Protein AF-G3BFA7-F1 (afdb_monomer_lite)

Sequence (303 aa):
MVYYQKYYLFNEFNDSSEDFTDLEKNMENDPYSIALTSLFLASKNEDCIKKLRDIQAVANKLRDLNDDANYLELQRKILLLIEFKLLQVLKFNFNNNSLIVPSLDNLVVHFAKIKKLSYEKTFFSWLVCFDLMSTPVNLMLPPHCIALGVVIVATNLDTSELSITEEHIDVPVNKQSTSMNNANTKPNIKTTDFNCPELLVNESIIYILDYYVHQYGFSVLKEYLPAINKKLGKEQIFQFMNLKSKFNKLKLINEISCSKNLLPKDNYLRIWDYTTGMKGTARFMLGNKRRRFTKELDSSPSS

Structure (mmCIF, N/CA/C/O backbone):
data_AF-G3BFA7-F1
#
_entry.id   AF-G3BFA7-F1
#
loop_
_atom_site.group_PDB
_atom_site.id
_atom_site.type_symbol
_atom_site.label_atom_id
_atom_site.label_alt_id
_atom_site.label_comp_id
_atom_site.label_asym_id
_atom_site.label_entity_id
_atom_site.label_seq_id
_atom_site.pdbx_PDB_ins_code
_atom_site.Cartn_x
_atom_site.Cartn_y
_atom_site.Cartn_z
_atom_site.occupancy
_atom_site.B_iso_or_equiv
_atom_site.auth_seq_id
_atom_site.auth_comp_id
_atom_site.auth_asym_id
_atom_site.auth_atom_id
_atom_site.pdbx_PDB_model_num
ATOM 1 N N . MET A 1 1 ? -1.069 -1.056 -6.199 1.00 88.56 1 MET A N 1
ATOM 2 C CA . MET A 1 1 ? -0.342 -0.193 -5.239 1.00 88.56 1 MET A CA 1
ATOM 3 C C . MET A 1 1 ? 0.885 -0.848 -4.617 1.00 88.56 1 MET A C 1
ATOM 5 O O . MET A 1 1 ? 1.963 -0.295 -4.763 1.00 88.56 1 MET A O 1
ATOM 9 N N . VAL A 1 2 ? 0.788 -2.022 -3.980 1.00 89.06 2 VAL A N 1
ATOM 10 C CA . VAL A 1 2 ? 1.948 -2.633 -3.286 1.00 89.06 2 VAL A CA 1
ATOM 11 C C . VAL A 1 2 ? 3.163 -2.841 -4.201 1.00 89.06 2 VAL A C 1
ATOM 13 O O . VAL A 1 2 ? 4.282 -2.528 -3.807 1.00 89.06 2 VAL A O 1
ATOM 16 N N . TYR A 1 3 ? 2.968 -3.333 -5.429 1.00 92.12 3 TYR A N 1
ATOM 17 C CA . TYR A 1 3 ? 4.066 -3.500 -6.393 1.00 92.12 3 TYR A CA 1
ATOM 18 C C . TYR A 1 3 ? 4.742 -2.176 -6.759 1.00 92.12 3 TYR A C 1
ATOM 20 O O . TYR A 1 3 ? 5.967 -2.101 -6.749 1.00 92.12 3 TYR A O 1
ATOM 28 N N . TYR A 1 4 ? 3.947 -1.131 -6.982 1.00 93.50 4 TYR A N 1
ATOM 29 C CA . TYR A 1 4 ? 4.426 0.219 -7.261 1.00 93.50 4 TYR A CA 1
ATOM 30 C C . TYR A 1 4 ? 5.282 0.757 -6.107 1.00 93.50 4 TYR A C 1
ATOM 32 O O . TYR A 1 4 ? 6.418 1.165 -6.311 1.00 93.50 4 TYR A O 1
ATOM 40 N N . GLN A 1 5 ? 4.795 0.664 -4.866 1.00 92.19 5 GLN A N 1
ATOM 41 C CA . GLN A 1 5 ? 5.557 1.117 -3.698 1.00 92.19 5 GLN A CA 1
ATOM 42 C C . GLN A 1 5 ? 6.849 0.306 -3.500 1.00 92.19 5 GLN A C 1
ATOM 44 O O . GLN A 1 5 ? 7.891 0.873 -3.189 1.00 92.19 5 GLN A O 1
ATOM 49 N N . LYS A 1 6 ? 6.811 -1.018 -3.719 1.00 90.31 6 LYS A N 1
ATOM 50 C CA . LYS A 1 6 ? 8.010 -1.870 -3.649 1.00 90.31 6 LYS A CA 1
ATOM 51 C C . LYS A 1 6 ? 9.045 -1.507 -4.707 1.00 90.31 6 LYS A C 1
ATOM 53 O O . LYS A 1 6 ? 10.233 -1.584 -4.413 1.00 90.31 6 LYS A O 1
ATOM 58 N N . TYR A 1 7 ? 8.612 -1.127 -5.910 1.00 91.94 7 TYR A N 1
ATOM 59 C CA . TYR A 1 7 ? 9.513 -0.666 -6.964 1.00 91.94 7 TYR A CA 1
ATOM 60 C C . TYR A 1 7 ? 10.365 0.509 -6.472 1.00 91.94 7 TYR A C 1
ATOM 62 O O . TYR A 1 7 ? 11.591 0.446 -6.544 1.00 91.94 7 TYR A O 1
ATOM 70 N N . TYR A 1 8 ? 9.742 1.518 -5.865 1.00 92.06 8 TYR A N 1
ATOM 71 C CA . TYR A 1 8 ? 10.439 2.712 -5.375 1.00 92.06 8 TYR A CA 1
ATOM 72 C C . TYR A 1 8 ? 11.208 2.532 -4.059 1.00 92.06 8 TYR A C 1
ATOM 74 O O . TYR A 1 8 ? 11.854 3.465 -3.599 1.00 92.06 8 TYR A O 1
ATOM 82 N N . LEU A 1 9 ? 11.221 1.333 -3.465 1.00 89.81 9 LEU A N 1
ATOM 83 C CA . LEU A 1 9 ? 12.188 1.028 -2.401 1.00 89.81 9 LEU A CA 1
ATOM 84 C C . LEU A 1 9 ? 13.619 0.892 -2.940 1.00 89.81 9 LEU A C 1
ATOM 86 O O . LEU A 1 9 ? 14.570 1.079 -2.189 1.00 89.81 9 LEU A O 1
ATOM 90 N N . PHE A 1 10 ? 13.772 0.529 -4.218 1.00 89.25 10 PHE A N 1
ATOM 91 C CA . PHE A 1 10 ? 15.072 0.225 -4.831 1.00 89.25 10 PHE A CA 1
ATOM 92 C C . PHE A 1 10 ? 15.379 1.056 -6.076 1.00 89.25 10 PHE A C 1
ATOM 94 O O . PHE A 1 10 ? 16.477 0.936 -6.617 1.00 89.25 10 PHE A O 1
ATOM 101 N N . ASN A 1 11 ? 14.422 1.858 -6.538 1.00 88.94 11 ASN A N 1
ATOM 102 C CA . ASN A 1 11 ? 14.551 2.719 -7.705 1.00 88.94 11 ASN A CA 1
ATOM 103 C C . ASN A 1 11 ? 14.229 4.153 -7.306 1.00 88.94 11 ASN A C 1
ATOM 105 O O . ASN A 1 11 ? 13.348 4.388 -6.479 1.00 88.94 11 ASN A O 1
ATOM 109 N N . GLU A 1 12 ? 14.937 5.095 -7.912 1.00 86.81 12 GLU A N 1
ATOM 110 C CA . GLU A 1 12 ? 14.709 6.516 -7.692 1.00 86.81 12 GLU A CA 1
ATOM 111 C C . GLU A 1 12 ? 13.375 6.955 -8.308 1.00 86.81 12 GLU A C 1
ATOM 113 O O . GLU A 1 12 ? 12.969 6.475 -9.370 1.00 86.81 12 GLU A O 1
ATOM 118 N N . PHE A 1 13 ? 12.682 7.858 -7.619 1.00 86.94 13 PHE A N 1
ATOM 119 C CA . PHE A 1 13 ? 11.496 8.516 -8.146 1.00 86.94 13 PHE A CA 1
ATOM 120 C C . PHE A 1 13 ? 11.932 9.794 -8.864 1.00 86.94 13 PHE A C 1
ATOM 122 O O . PHE A 1 13 ? 12.214 10.795 -8.211 1.00 86.94 13 PHE A O 1
ATOM 129 N N . ASN A 1 14 ? 11.993 9.744 -10.194 1.00 78.12 14 ASN A N 1
ATOM 130 C CA . ASN A 1 14 ? 12.352 10.886 -11.029 1.00 78.12 14 ASN A CA 1
ATOM 131 C C . ASN A 1 14 ? 11.120 11.338 -11.817 1.00 78.12 14 ASN A C 1
ATOM 133 O O . ASN A 1 14 ? 10.692 10.655 -12.742 1.00 78.12 14 ASN A O 1
ATOM 137 N N . ASP A 1 15 ? 10.562 12.487 -11.434 1.00 66.38 15 ASP A N 1
ATOM 138 C CA . ASP A 1 15 ? 9.446 13.146 -12.137 1.00 66.38 15 ASP A CA 1
ATOM 139 C C . ASP A 1 15 ? 9.944 14.106 -13.236 1.00 66.38 15 ASP A C 1
ATOM 141 O O . ASP A 1 15 ? 9.171 14.735 -13.953 1.00 66.38 15 ASP A O 1
ATOM 145 N N . SER A 1 16 ? 11.268 14.257 -13.368 1.00 54.88 16 SER A N 1
ATOM 146 C CA . SER A 1 16 ? 11.890 15.216 -14.276 1.00 54.88 16 SER A CA 1
ATOM 147 C C . SER A 1 16 ? 11.819 14.731 -15.723 1.00 54.88 16 SER A C 1
ATOM 149 O O . SER A 1 16 ? 12.728 14.077 -16.232 1.00 54.88 16 SER A O 1
ATOM 151 N N . SER A 1 17 ? 10.748 15.133 -16.401 1.00 54.19 17 SER A N 1
ATOM 152 C CA . SER A 1 17 ? 10.548 15.095 -17.852 1.00 54.19 17 SER A CA 1
ATOM 153 C C . SER A 1 17 ? 11.456 16.060 -18.640 1.00 54.19 17 SER A C 1
ATOM 155 O O . SER A 1 17 ? 11.124 16.420 -19.767 1.00 54.19 17 SER A O 1
ATOM 157 N N . GLU A 1 18 ? 12.549 16.556 -18.053 1.00 52.62 18 GLU A N 1
ATOM 158 C CA . GLU A 1 18 ? 13.317 17.687 -18.600 1.00 52.62 18 GLU A CA 1
ATOM 159 C C . GLU A 1 18 ? 14.428 17.268 -19.581 1.00 52.62 18 GLU A C 1
ATOM 161 O O . GLU A 1 18 ? 14.821 18.061 -20.437 1.00 52.62 18 GLU A O 1
ATOM 166 N N . ASP A 1 19 ? 14.870 16.006 -19.554 1.00 53.72 19 ASP A N 1
ATOM 167 C CA . ASP A 1 19 ? 15.887 15.494 -20.478 1.00 53.72 19 ASP A CA 1
ATOM 168 C C . ASP A 1 19 ? 15.241 14.884 -21.734 1.00 53.72 19 ASP A C 1
ATOM 170 O O . ASP A 1 19 ? 15.070 13.675 -21.860 1.00 53.72 19 ASP A O 1
ATOM 174 N N . PHE A 1 20 ? 14.908 15.713 -22.726 1.00 54.41 20 PHE A N 1
ATOM 175 C CA . PHE A 1 20 ? 14.362 15.281 -24.032 1.00 54.41 20 PHE A CA 1
ATOM 176 C C . PHE A 1 20 ? 15.311 14.410 -24.881 1.00 54.41 20 PHE A C 1
ATOM 178 O O . PHE A 1 20 ? 14.971 14.030 -26.002 1.00 54.41 20 PHE A O 1
ATOM 185 N N . THR A 1 21 ? 16.514 14.117 -24.393 1.00 60.81 21 THR A N 1
ATOM 186 C CA . THR A 1 21 ? 17.568 13.449 -25.161 1.00 60.81 21 THR A CA 1
ATOM 187 C C . THR A 1 21 ? 17.392 11.933 -25.253 1.00 60.81 21 THR A C 1
ATOM 189 O O . THR A 1 21 ? 17.943 11.338 -26.177 1.00 60.81 21 THR A O 1
ATOM 192 N N . ASP A 1 22 ? 16.596 11.310 -24.372 1.00 74.62 22 ASP A N 1
ATOM 193 C CA . ASP A 1 22 ? 16.371 9.859 -24.382 1.00 74.62 22 ASP A CA 1
ATOM 194 C C . ASP A 1 22 ? 14.921 9.475 -24.021 1.00 74.62 22 ASP A C 1
ATOM 196 O O . ASP A 1 22 ? 14.549 9.298 -22.858 1.00 74.62 22 ASP A O 1
ATOM 200 N N . LEU A 1 23 ? 14.085 9.334 -25.057 1.00 76.00 23 LEU A N 1
ATOM 201 C CA . LEU A 1 23 ? 12.680 8.936 -24.930 1.00 76.00 23 LEU A CA 1
ATOM 202 C C . LEU A 1 23 ? 12.521 7.573 -24.233 1.00 76.00 23 LEU A C 1
ATOM 204 O O . LEU A 1 23 ? 11.580 7.403 -23.457 1.00 76.00 23 LEU A O 1
ATOM 208 N N . GLU A 1 24 ? 13.428 6.617 -24.471 1.00 77.12 24 GLU A N 1
ATOM 209 C CA . GLU A 1 24 ? 13.352 5.292 -23.842 1.00 77.12 24 GLU A CA 1
ATOM 210 C C . GLU A 1 24 ? 13.578 5.399 -22.330 1.00 77.12 24 GLU A C 1
ATOM 212 O O . GLU A 1 24 ? 12.796 4.862 -21.541 1.00 77.12 24 GLU A O 1
ATOM 217 N N . LYS A 1 25 ? 14.598 6.155 -21.914 1.00 77.00 25 LYS A N 1
ATOM 218 C CA . LYS A 1 25 ? 14.914 6.369 -20.496 1.00 77.00 25 LYS A CA 1
ATOM 219 C C . LYS A 1 25 ? 13.827 7.159 -19.763 1.00 77.00 25 LYS A C 1
ATOM 221 O O . LYS A 1 25 ? 13.513 6.847 -18.613 1.00 77.00 25 LYS A O 1
ATOM 226 N N . ASN A 1 26 ? 13.219 8.141 -20.425 1.00 78.38 26 ASN A N 1
ATOM 227 C CA . ASN A 1 26 ? 12.115 8.913 -19.852 1.00 78.38 26 ASN A CA 1
ATOM 228 C C . ASN A 1 26 ? 10.884 8.040 -19.614 1.00 78.38 26 ASN A C 1
ATOM 230 O O . ASN A 1 26 ? 10.288 8.079 -18.543 1.00 78.38 26 ASN A O 1
ATOM 234 N N . MET A 1 27 ? 10.531 7.199 -20.585 1.00 81.44 27 MET A N 1
ATOM 235 C CA . MET A 1 27 ? 9.400 6.280 -20.456 1.00 81.44 27 MET A CA 1
ATOM 236 C C . MET A 1 27 ? 9.656 5.161 -19.441 1.00 81.44 27 MET A C 1
ATOM 238 O O . MET A 1 27 ? 8.700 4.653 -18.854 1.00 81.44 27 MET A O 1
ATOM 242 N N . GLU A 1 28 ? 10.916 4.766 -19.236 1.00 83.69 28 GLU A N 1
ATOM 243 C CA . GLU A 1 28 ? 11.298 3.769 -18.233 1.00 83.69 28 GLU A CA 1
ATOM 244 C C . GLU A 1 28 ? 11.154 4.293 -16.795 1.00 83.69 28 GLU A C 1
ATOM 246 O O . GLU A 1 28 ? 10.727 3.548 -15.910 1.00 83.69 28 GLU A O 1
ATOM 251 N N . ASN A 1 29 ? 11.482 5.568 -16.570 1.00 83.62 29 ASN A N 1
ATOM 252 C CA . ASN A 1 29 ? 11.364 6.213 -15.260 1.00 83.62 29 ASN A CA 1
ATOM 253 C C . ASN A 1 29 ? 9.982 6.833 -15.008 1.00 83.62 29 ASN A C 1
ATOM 255 O O . ASN A 1 29 ? 9.679 7.172 -13.865 1.00 83.62 29 ASN A O 1
ATOM 259 N N . ASP A 1 30 ? 9.142 6.936 -16.045 1.00 88.12 30 ASP A N 1
ATOM 260 C CA . ASP A 1 30 ? 7.783 7.469 -15.969 1.00 88.12 30 ASP A CA 1
ATOM 261 C C . ASP A 1 30 ? 6.949 6.731 -14.893 1.00 88.12 30 ASP A C 1
ATOM 263 O O . ASP A 1 30 ? 6.666 5.529 -15.039 1.00 88.12 30 ASP A O 1
ATOM 267 N N . PRO A 1 31 ? 6.489 7.429 -13.834 1.00 91.44 31 PRO A N 1
ATOM 268 C CA . PRO A 1 31 ? 5.627 6.854 -12.805 1.00 91.44 31 PRO A CA 1
ATOM 269 C C . PRO A 1 31 ? 4.379 6.175 -13.371 1.00 91.44 31 PRO A C 1
ATOM 271 O O . PRO A 1 31 ? 3.950 5.126 -12.880 1.00 91.44 31 PRO A O 1
ATOM 274 N N . TYR A 1 32 ? 3.815 6.713 -14.454 1.00 91.94 32 TYR A N 1
ATOM 275 C CA . TYR A 1 32 ? 2.646 6.120 -15.092 1.00 91.94 32 TYR A CA 1
ATOM 276 C C . TYR A 1 32 ? 2.981 4.774 -15.745 1.00 91.94 32 TYR A C 1
ATOM 278 O O . TYR A 1 32 ? 2.215 3.821 -15.586 1.00 91.94 32 TYR A O 1
ATOM 286 N N . SER A 1 33 ? 4.135 4.645 -16.413 1.00 92.38 33 SER A N 1
ATOM 287 C CA . SER A 1 33 ? 4.620 3.372 -16.974 1.00 92.38 33 SER A CA 1
ATOM 288 C C . SER A 1 33 ? 4.840 2.316 -15.889 1.00 92.38 33 SER A C 1
ATOM 290 O O . SER A 1 33 ? 4.506 1.140 -16.069 1.00 92.38 33 SER A O 1
ATOM 292 N N . ILE A 1 34 ? 5.339 2.726 -14.723 1.00 94.38 34 ILE A N 1
ATOM 293 C CA . ILE A 1 34 ? 5.540 1.835 -13.574 1.00 94.38 34 ILE A CA 1
ATOM 294 C C . ILE A 1 34 ? 4.192 1.402 -12.978 1.00 94.38 34 ILE A C 1
ATOM 296 O O . ILE A 1 34 ? 4.015 0.226 -12.638 1.00 94.38 34 ILE A O 1
ATOM 300 N N . ALA A 1 35 ? 3.208 2.303 -12.901 1.00 94.19 35 ALA A N 1
ATOM 301 C CA . ALA A 1 35 ? 1.848 1.986 -12.458 1.00 94.19 35 ALA A CA 1
ATOM 302 C C . ALA A 1 35 ? 1.135 1.014 -13.416 1.00 94.19 35 ALA A C 1
ATOM 304 O O . ALA A 1 35 ? 0.594 -0.004 -12.977 1.00 94.19 35 ALA A O 1
ATOM 305 N N . LEU A 1 36 ? 1.209 1.280 -14.722 1.00 94.88 36 LEU A N 1
ATOM 306 C CA . LEU A 1 36 ? 0.747 0.416 -15.814 1.00 94.88 36 LEU A CA 1
ATOM 307 C C . LEU A 1 36 ? 1.318 -1.000 -15.701 1.00 94.88 36 LEU A C 1
ATOM 309 O O . LEU A 1 36 ? 0.582 -1.988 -15.699 1.00 94.88 36 LEU A O 1
ATOM 313 N N . THR A 1 37 ? 2.638 -1.090 -15.551 1.00 95.75 37 THR A N 1
ATOM 314 C CA . THR A 1 37 ? 3.353 -2.361 -15.418 1.00 95.75 37 THR A CA 1
ATOM 315 C C . THR A 1 37 ? 2.960 -3.095 -14.139 1.00 95.75 37 THR A C 1
ATOM 317 O O . THR A 1 37 ? 2.736 -4.305 -14.149 1.00 95.75 37 THR A O 1
ATOM 320 N N . SER A 1 38 ? 2.815 -2.362 -13.032 1.00 94.56 38 SER A N 1
ATOM 321 C CA . SER A 1 38 ? 2.364 -2.919 -11.756 1.00 94.56 38 SER A CA 1
ATOM 322 C C . SER A 1 38 ? 0.961 -3.519 -11.863 1.00 94.56 38 SER A C 1
ATOM 324 O O . SER A 1 38 ? 0.721 -4.598 -11.322 1.00 94.56 38 SER A O 1
ATOM 326 N N . LEU A 1 39 ? 0.043 -2.849 -12.567 1.00 95.00 39 LEU A N 1
ATOM 327 C CA . LEU A 1 39 ? -1.309 -3.351 -12.816 1.00 95.00 39 LEU A CA 1
ATOM 328 C C . LEU A 1 39 ? -1.294 -4.576 -13.736 1.00 95.00 39 LEU A C 1
ATOM 330 O O . LEU A 1 39 ? -1.977 -5.560 -13.454 1.00 95.00 39 LEU A O 1
ATOM 334 N N . PHE A 1 40 ? -0.493 -4.547 -14.803 1.00 95.81 40 PHE A N 1
ATOM 335 C CA . PHE A 1 40 ? -0.340 -5.682 -15.710 1.00 95.81 40 PHE A CA 1
ATOM 336 C C . PHE A 1 40 ? 0.170 -6.926 -14.974 1.00 95.81 40 PHE A C 1
ATOM 338 O O . PHE A 1 40 ? -0.442 -7.992 -15.075 1.00 95.81 40 PHE A O 1
ATOM 345 N N . LEU A 1 41 ? 1.222 -6.785 -14.165 1.00 93.88 41 LEU A N 1
ATOM 346 C CA . LEU A 1 41 ? 1.750 -7.886 -13.366 1.00 93.88 41 LEU A CA 1
ATOM 347 C C . LEU A 1 41 ? 0.726 -8.384 -12.334 1.00 93.88 41 LEU A C 1
ATOM 349 O O . LEU A 1 41 ? 0.542 -9.591 -12.196 1.00 93.88 41 LEU A O 1
ATOM 353 N N . ALA A 1 42 ? 0.020 -7.475 -11.652 1.00 91.12 42 ALA A N 1
ATOM 354 C CA . ALA A 1 42 ? -1.033 -7.838 -10.702 1.00 91.12 42 ALA A CA 1
ATOM 355 C C . ALA A 1 42 ? -2.173 -8.615 -11.374 1.00 91.12 42 ALA A C 1
ATOM 357 O O . ALA A 1 42 ? -2.618 -9.619 -10.832 1.00 91.12 42 ALA A O 1
ATOM 358 N N . SER A 1 43 ? -2.581 -8.232 -12.588 1.00 92.31 43 SER A N 1
ATOM 359 C CA . SER A 1 43 ? -3.619 -8.951 -13.340 1.00 92.31 43 SER A CA 1
ATOM 360 C C . SER A 1 43 ? -3.250 -10.413 -13.613 1.00 92.31 43 SER A C 1
ATOM 362 O O . SER A 1 43 ? -4.123 -11.276 -13.618 1.00 92.31 43 SER A O 1
ATOM 364 N N . LYS A 1 44 ? -1.953 -10.703 -13.791 1.00 90.88 44 LYS A N 1
ATOM 365 C CA . LYS A 1 44 ? -1.442 -12.070 -13.954 1.00 90.88 44 LYS A CA 1
ATOM 366 C C . LYS A 1 44 ? -1.370 -12.830 -12.635 1.00 90.88 44 LYS A C 1
ATOM 368 O O . LYS A 1 44 ? -1.560 -14.036 -12.635 1.00 90.88 44 LYS A O 1
ATOM 373 N N . ASN A 1 45 ? -1.071 -12.137 -11.541 1.00 87.88 45 ASN A N 1
ATOM 374 C CA . ASN A 1 45 ? -0.926 -12.750 -10.225 1.00 87.88 45 ASN A CA 1
ATOM 375 C C . ASN A 1 45 ? -2.273 -13.067 -9.548 1.00 87.88 45 ASN A C 1
ATOM 377 O O . ASN A 1 45 ? -2.368 -14.046 -8.821 1.00 87.88 45 ASN A O 1
ATOM 381 N N . GLU A 1 46 ? -3.296 -12.246 -9.788 1.00 85.75 46 GLU A N 1
ATOM 382 C CA . GLU A 1 46 ? -4.637 -12.368 -9.188 1.00 85.75 46 GLU A CA 1
ATOM 383 C C . GLU A 1 46 ? -5.629 -13.155 -10.071 1.00 85.75 46 GLU A C 1
ATOM 385 O O . GLU A 1 46 ? -6.840 -13.009 -9.919 1.00 85.75 46 GLU A O 1
ATOM 390 N N . ASP A 1 47 ? -5.146 -13.907 -11.068 1.00 85.44 47 ASP A N 1
ATOM 391 C CA . ASP A 1 47 ? -5.963 -14.635 -12.060 1.00 85.44 47 ASP A CA 1
ATOM 392 C C . ASP A 1 47 ? -7.002 -13.770 -12.815 1.00 85.44 47 ASP A C 1
ATOM 394 O O . ASP A 1 47 ? -7.934 -14.267 -13.448 1.00 85.44 47 ASP A O 1
ATOM 398 N N . CYS A 1 48 ? -6.809 -12.450 -12.830 1.00 89.19 48 CYS A N 1
ATOM 399 C CA . CYS A 1 48 ? -7.664 -11.471 -13.502 1.00 89.19 48 CYS A CA 1
ATOM 400 C C . CYS A 1 48 ? -7.019 -10.981 -14.807 1.00 89.19 48 CYS A C 1
ATOM 402 O O . CYS A 1 48 ? -6.957 -9.778 -15.070 1.00 89.19 48 CYS A O 1
ATOM 404 N N . ILE A 1 49 ? -6.501 -11.918 -15.608 1.00 92.88 49 ILE A N 1
ATOM 405 C CA . ILE A 1 49 ? -5.581 -11.644 -16.719 1.00 92.88 49 ILE A CA 1
ATOM 406 C C . ILE A 1 49 ? -6.203 -10.686 -17.743 1.00 92.88 49 ILE A C 1
ATOM 408 O O . ILE A 1 49 ? -7.285 -10.926 -18.286 1.00 92.88 49 ILE A O 1
ATOM 412 N N . LYS A 1 50 ? -5.471 -9.615 -18.065 1.00 94.19 50 LYS A N 1
ATOM 413 C CA . LYS A 1 50 ? -5.798 -8.670 -19.142 1.00 94.19 50 LYS A CA 1
ATOM 414 C C . LYS A 1 50 ? -4.652 -8.588 -20.145 1.00 94.19 50 LYS A C 1
ATOM 416 O O . LYS A 1 50 ? -3.484 -8.743 -19.790 1.00 94.19 50 LYS A O 1
ATOM 421 N N . LYS A 1 51 ? -4.975 -8.337 -21.418 1.00 95.06 51 LYS A N 1
ATOM 422 C CA . LYS A 1 51 ? -3.948 -8.132 -22.446 1.00 95.06 51 LYS A CA 1
ATOM 423 C C . LYS A 1 51 ? -3.269 -6.785 -22.212 1.00 95.06 51 LYS A C 1
ATOM 425 O O . LYS A 1 51 ? -3.941 -5.789 -21.957 1.00 95.06 51 LYS A O 1
ATOM 430 N N . LEU A 1 52 ? -1.947 -6.743 -22.385 1.00 93.94 52 LEU A N 1
ATOM 431 C CA . LEU A 1 52 ? -1.162 -5.513 -22.231 1.00 93.94 52 LEU A CA 1
ATOM 432 C C . LEU A 1 52 ? -1.688 -4.379 -23.125 1.00 93.94 52 LEU A C 1
ATOM 434 O O . LEU A 1 52 ? -1.771 -3.243 -22.678 1.00 93.94 52 LEU A O 1
ATOM 438 N N . ARG A 1 53 ? -2.107 -4.704 -24.356 1.00 93.31 53 ARG A N 1
ATOM 439 C CA . ARG A 1 53 ? -2.679 -3.738 -25.308 1.00 93.31 53 ARG A CA 1
ATOM 440 C C . ARG A 1 53 ? -3.953 -3.072 -24.783 1.00 93.31 53 ARG A C 1
ATOM 442 O O . ARG A 1 53 ? -4.135 -1.881 -24.995 1.00 93.31 53 ARG A O 1
ATOM 449 N N . ASP A 1 54 ? -4.803 -3.826 -24.091 1.00 93.88 54 ASP A N 1
ATOM 450 C CA . ASP A 1 54 ? -6.076 -3.315 -23.577 1.00 93.88 54 ASP A CA 1
ATOM 451 C C . ASP A 1 54 ? -5.826 -2.380 -22.385 1.00 93.88 54 ASP A C 1
ATOM 453 O O . ASP A 1 54 ? -6.399 -1.296 -22.310 1.00 93.88 54 ASP A O 1
ATOM 457 N N . ILE A 1 55 ? -4.907 -2.764 -21.488 1.00 94.38 55 ILE A N 1
ATOM 458 C CA . ILE A 1 55 ? -4.477 -1.919 -20.362 1.00 94.38 55 ILE A CA 1
ATOM 459 C C . ILE A 1 55 ? -3.835 -0.624 -20.880 1.00 94.38 55 ILE A C 1
ATOM 461 O O . ILE A 1 55 ? -4.168 0.462 -20.410 1.00 94.38 55 ILE A O 1
ATOM 465 N N . GLN A 1 56 ? -2.945 -0.737 -21.868 1.00 93.12 56 GLN A N 1
ATOM 466 C CA . GLN A 1 56 ? -2.274 0.395 -22.504 1.00 93.12 56 GLN A CA 1
ATOM 467 C C . GLN A 1 56 ? -3.274 1.358 -23.153 1.00 93.12 56 GLN A C 1
ATOM 469 O O . GLN A 1 56 ? -3.176 2.561 -22.933 1.00 93.12 56 GLN A O 1
ATOM 474 N N . ALA A 1 57 ? -4.251 0.844 -23.908 1.00 92.19 57 ALA A N 1
ATOM 475 C CA . ALA A 1 57 ? -5.261 1.667 -24.571 1.00 92.19 57 ALA A CA 1
ATOM 476 C C . ALA A 1 57 ? -6.084 2.487 -23.566 1.00 92.19 57 ALA A C 1
ATOM 478 O O . ALA A 1 57 ? -6.291 3.683 -23.758 1.00 92.19 57 ALA A O 1
ATOM 479 N N . VAL A 1 58 ? -6.512 1.868 -22.460 1.00 93.44 58 VAL A N 1
ATOM 480 C CA . VAL A 1 58 ? -7.250 2.575 -21.403 1.00 93.44 58 VAL A CA 1
ATOM 481 C C . VAL A 1 58 ? -6.371 3.632 -20.734 1.00 93.44 58 VAL A C 1
ATOM 483 O O . VAL A 1 58 ? -6.810 4.763 -20.548 1.00 93.44 58 VAL A O 1
ATOM 486 N N . ALA A 1 59 ? -5.127 3.298 -20.398 1.00 92.25 59 ALA A N 1
ATOM 487 C CA . ALA A 1 59 ? -4.234 4.225 -19.710 1.00 92.25 59 ALA A CA 1
ATOM 488 C C . ALA A 1 59 ? -3.809 5.415 -20.578 1.00 92.25 59 ALA A C 1
ATOM 490 O O . ALA A 1 59 ? -3.780 6.537 -20.085 1.00 92.25 59 ALA A O 1
ATOM 491 N N . ASN A 1 60 ? -3.508 5.195 -21.859 1.00 91.38 60 ASN A N 1
ATOM 492 C CA . ASN A 1 60 ? -3.140 6.275 -22.774 1.00 91.38 60 ASN A CA 1
ATOM 493 C C . ASN A 1 60 ? -4.323 7.211 -23.025 1.00 91.38 60 ASN A C 1
ATOM 495 O O . ASN A 1 60 ? -4.134 8.423 -23.035 1.00 91.38 60 ASN A O 1
ATOM 499 N N . LYS A 1 61 ? -5.545 6.665 -23.104 1.00 92.31 61 LYS A N 1
ATOM 500 C CA . LYS A 1 61 ? -6.773 7.465 -23.161 1.00 92.31 61 LYS A CA 1
ATOM 501 C C . LYS A 1 61 ? -6.980 8.316 -21.904 1.00 92.31 61 LYS A C 1
ATOM 503 O O . LYS A 1 61 ? -7.419 9.447 -22.018 1.00 92.31 61 LYS A O 1
ATOM 508 N N . LEU A 1 62 ? -6.669 7.795 -20.714 1.00 92.75 62 LEU A N 1
ATOM 509 C CA . LEU A 1 62 ? -6.748 8.563 -19.460 1.00 92.75 62 LEU A CA 1
ATOM 510 C C . LEU A 1 62 ? -5.674 9.657 -19.346 1.00 92.75 62 LEU A C 1
ATOM 512 O O . LEU A 1 62 ? -5.813 10.553 -18.520 1.00 92.75 62 LEU A O 1
ATOM 516 N N . ARG A 1 63 ? -4.597 9.559 -20.133 1.00 89.44 63 ARG A N 1
ATOM 517 C CA . ARG A 1 63 ? -3.464 10.496 -20.151 1.00 89.44 63 ARG A CA 1
ATOM 518 C C . ARG A 1 63 ? -3.477 11.438 -21.359 1.00 89.44 63 ARG A C 1
ATOM 520 O O . ARG A 1 63 ? -2.504 12.161 -21.542 1.00 89.44 63 ARG A O 1
ATOM 527 N N . ASP A 1 64 ? -4.514 11.379 -22.195 1.00 87.50 64 ASP A N 1
ATOM 528 C CA . ASP A 1 64 ? -4.613 12.126 -23.456 1.00 87.50 64 ASP A CA 1
ATOM 529 C C . ASP A 1 64 ? -3.371 11.969 -24.366 1.00 87.50 64 ASP A C 1
ATOM 531 O O . ASP A 1 64 ? -2.905 12.919 -24.996 1.00 87.50 64 ASP A O 1
ATOM 535 N N . LEU A 1 65 ? -2.806 10.754 -24.433 1.00 85.44 65 LEU A N 1
ATOM 536 C CA . LEU A 1 65 ? -1.649 10.438 -25.281 1.00 85.44 65 LEU A CA 1
ATOM 537 C C . LEU A 1 65 ? -2.075 9.982 -26.684 1.00 85.44 65 LEU A C 1
ATOM 539 O O . LEU A 1 65 ? -3.059 9.264 -26.843 1.00 85.44 65 LEU A O 1
ATOM 543 N N . ASN A 1 66 ? -1.289 10.357 -27.699 1.00 74.75 66 ASN A N 1
ATOM 544 C CA . ASN A 1 66 ? -1.552 10.016 -29.101 1.00 74.75 66 ASN A CA 1
ATOM 545 C C . ASN A 1 66 ? -1.376 8.512 -29.391 1.00 74.75 66 ASN A C 1
ATOM 547 O O . ASN A 1 66 ? -0.394 7.896 -28.976 1.00 74.75 66 ASN A O 1
ATOM 551 N N . ASP A 1 67 ? -2.270 7.958 -30.215 1.00 75.31 67 ASP A N 1
ATOM 552 C CA . ASP A 1 67 ? -2.260 6.559 -30.679 1.00 75.31 67 ASP A CA 1
ATOM 553 C C . ASP A 1 67 ? -1.263 6.298 -31.833 1.00 75.31 67 ASP A C 1
ATOM 555 O O . ASP A 1 67 ? -1.538 5.517 -32.749 1.00 75.31 67 ASP A O 1
ATOM 559 N N . ASP A 1 68 ? -0.093 6.946 -31.828 1.00 86.88 68 ASP A N 1
ATOM 560 C CA . ASP A 1 68 ? 0.934 6.662 -32.837 1.00 86.88 68 ASP A CA 1
ATOM 561 C C . ASP A 1 68 ? 1.457 5.223 -32.672 1.00 86.88 68 ASP A C 1
ATOM 563 O O . ASP A 1 68 ? 1.911 4.817 -31.599 1.00 86.88 68 ASP A O 1
ATOM 567 N N . ALA A 1 69 ? 1.403 4.432 -33.744 1.00 86.25 69 ALA A N 1
ATOM 568 C CA . ALA A 1 69 ? 1.736 3.011 -33.720 1.00 86.25 69 ALA A CA 1
ATOM 569 C C . ALA A 1 69 ? 3.176 2.755 -33.243 1.00 86.25 69 ALA A C 1
ATOM 571 O O . ALA A 1 69 ? 3.403 1.831 -32.456 1.00 86.25 69 ALA A O 1
ATOM 572 N N . ASN A 1 70 ? 4.124 3.605 -33.656 1.00 86.62 70 ASN A N 1
ATOM 573 C CA . ASN A 1 70 ? 5.530 3.499 -33.258 1.00 86.62 70 ASN A CA 1
ATOM 574 C C . ASN A 1 70 ? 5.710 3.760 -31.757 1.00 86.62 70 ASN A C 1
ATOM 576 O O . ASN A 1 70 ? 6.413 3.019 -31.067 1.00 86.62 70 ASN A O 1
ATOM 580 N N . TYR A 1 71 ? 5.021 4.776 -31.231 1.00 87.25 71 TYR A N 1
ATOM 581 C CA . TYR A 1 71 ? 5.021 5.089 -29.804 1.00 87.25 71 TYR A CA 1
ATOM 582 C C . TYR A 1 71 ? 4.417 3.944 -28.981 1.00 87.25 71 TYR A C 1
ATOM 584 O O . TYR A 1 71 ? 4.983 3.527 -27.969 1.00 87.25 71 TYR A O 1
ATOM 592 N N . LEU A 1 72 ? 3.303 3.368 -29.445 1.00 90.12 72 LEU A N 1
ATOM 593 C CA . LEU A 1 72 ? 2.637 2.259 -28.764 1.00 90.12 72 LEU A CA 1
ATOM 594 C C . LEU A 1 72 ? 3.494 0.988 -28.719 1.00 90.12 72 LEU A C 1
ATOM 596 O O . LEU A 1 72 ? 3.402 0.220 -27.757 1.00 90.12 72 LEU A O 1
ATOM 600 N N . GLU A 1 73 ? 4.283 0.712 -29.757 1.00 90.50 73 GLU A N 1
ATOM 601 C CA . GLU A 1 73 ? 5.238 -0.402 -29.767 1.00 90.50 73 GLU A CA 1
ATOM 602 C C . GLU A 1 73 ? 6.406 -0.166 -28.816 1.00 90.50 73 GLU A C 1
ATOM 604 O O . GLU A 1 73 ? 6.731 -1.053 -28.018 1.00 90.50 73 GLU A O 1
ATOM 609 N N . LEU A 1 74 ? 6.974 1.040 -28.835 1.00 91.00 74 LEU A N 1
ATOM 610 C CA . LEU A 1 74 ? 8.048 1.427 -27.930 1.00 91.00 74 LEU A CA 1
ATOM 611 C C . LEU A 1 74 ? 7.611 1.322 -26.465 1.00 91.00 74 LEU A C 1
ATOM 613 O O . LEU A 1 74 ? 8.277 0.671 -25.660 1.00 91.00 74 LEU A O 1
ATOM 617 N N . GLN A 1 75 ? 6.439 1.871 -26.136 1.00 91.50 75 GLN A N 1
ATOM 618 C CA . GLN A 1 75 ? 5.863 1.786 -24.797 1.00 91.50 75 GLN A CA 1
ATOM 619 C C . GLN A 1 75 ? 5.707 0.328 -24.355 1.00 91.50 75 GLN A C 1
ATOM 621 O O . GLN A 1 75 ? 6.094 -0.015 -23.245 1.00 91.50 75 GLN A O 1
ATOM 626 N N . ARG A 1 76 ? 5.213 -0.568 -25.222 1.00 93.31 76 ARG A N 1
ATOM 627 C CA . ARG A 1 76 ? 5.071 -1.998 -24.890 1.00 93.31 76 ARG A CA 1
ATOM 628 C C . ARG A 1 76 ? 6.408 -2.663 -24.582 1.00 93.31 76 ARG A C 1
ATOM 630 O O . ARG A 1 76 ? 6.486 -3.415 -23.612 1.00 93.31 76 ARG A O 1
ATOM 637 N N . LYS A 1 77 ? 7.449 -2.384 -25.372 1.00 93.81 77 LYS A N 1
ATOM 638 C CA . LYS A 1 77 ? 8.810 -2.882 -25.116 1.00 93.81 77 LYS A CA 1
ATOM 639 C C . LYS A 1 77 ? 9.298 -2.430 -23.735 1.00 93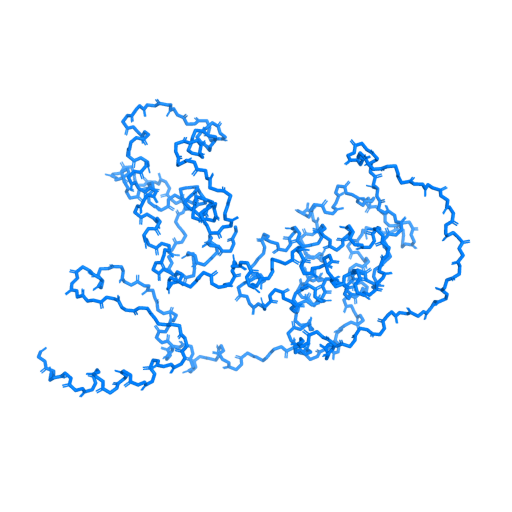.81 77 LYS A C 1
ATOM 641 O O . LYS A 1 77 ? 9.804 -3.248 -22.974 1.00 93.81 77 LYS A O 1
ATOM 646 N N . ILE A 1 78 ? 9.076 -1.164 -23.390 1.00 92.69 78 ILE A N 1
ATOM 647 C CA . ILE A 1 78 ? 9.487 -0.584 -22.105 1.00 92.69 78 ILE A CA 1
ATOM 648 C C . ILE A 1 78 ? 8.689 -1.170 -20.937 1.00 92.69 78 ILE A C 1
ATOM 650 O O . ILE A 1 78 ? 9.284 -1.570 -19.942 1.00 92.69 78 ILE A O 1
ATOM 654 N N . LEU A 1 79 ? 7.369 -1.326 -21.063 1.00 95.00 79 LEU A N 1
ATOM 655 C CA . LEU A 1 79 ? 6.539 -1.952 -20.025 1.00 95.00 79 LEU A CA 1
ATOM 656 C C . LEU A 1 79 ? 6.999 -3.389 -19.710 1.00 95.00 79 LEU A C 1
ATOM 658 O O . LEU A 1 79 ? 7.016 -3.791 -18.549 1.00 95.00 79 LEU A O 1
ATOM 662 N N . LEU A 1 80 ? 7.435 -4.155 -20.717 1.00 94.56 80 LEU A N 1
ATOM 663 C CA . LEU A 1 80 ? 8.004 -5.496 -20.513 1.00 94.56 80 LEU A CA 1
ATOM 664 C C . LEU A 1 80 ? 9.383 -5.463 -19.828 1.00 94.56 80 LEU A C 1
ATOM 666 O O . LEU A 1 80 ? 9.699 -6.346 -19.028 1.00 94.56 80 LEU A O 1
ATOM 670 N N . LEU A 1 81 ? 10.201 -4.442 -20.100 1.00 93.19 81 LEU A N 1
ATOM 671 C CA . LEU A 1 81 ? 11.478 -4.234 -19.408 1.00 93.19 81 LEU A CA 1
ATOM 672 C C . LEU A 1 81 ? 11.261 -3.870 -17.933 1.00 93.19 81 LEU A C 1
ATOM 674 O O . LEU A 1 81 ? 11.867 -4.488 -17.051 1.00 93.19 81 LEU A O 1
ATOM 678 N N . ILE A 1 82 ? 10.355 -2.927 -17.652 1.00 93.62 82 ILE A N 1
ATOM 679 C CA . ILE A 1 82 ? 9.968 -2.555 -16.284 1.00 93.62 82 ILE A CA 1
ATOM 680 C C . ILE A 1 82 ? 9.381 -3.772 -15.566 1.00 93.62 82 ILE A C 1
ATOM 682 O O . ILE A 1 82 ? 9.685 -3.989 -14.395 1.00 93.62 82 ILE A O 1
ATOM 686 N N . GLU A 1 83 ? 8.595 -4.608 -16.251 1.00 94.88 83 GLU A N 1
ATOM 687 C CA . GLU A 1 83 ? 8.045 -5.831 -15.667 1.00 94.88 83 GLU A CA 1
ATOM 688 C C . GLU A 1 83 ? 9.169 -6.742 -15.176 1.00 94.88 83 GLU A C 1
ATOM 690 O O . GLU A 1 83 ? 9.147 -7.204 -14.034 1.00 94.88 83 GLU A O 1
ATOM 695 N N . PHE A 1 84 ? 10.189 -6.959 -16.003 1.00 91.94 84 PHE A N 1
ATOM 696 C CA . PHE A 1 84 ? 11.331 -7.772 -15.613 1.00 91.94 84 PHE A CA 1
ATOM 697 C C . PHE A 1 84 ? 12.099 -7.174 -14.423 1.00 91.94 84 PHE A C 1
ATOM 699 O O . PHE A 1 84 ? 12.488 -7.911 -13.511 1.00 91.94 84 PHE A O 1
ATOM 706 N N . LYS A 1 85 ? 12.276 -5.846 -14.370 1.00 91.94 85 LYS A N 1
ATOM 707 C CA . LYS A 1 85 ? 12.852 -5.163 -13.195 1.00 91.94 85 LYS A CA 1
ATOM 708 C C . LYS A 1 85 ? 11.986 -5.360 -11.950 1.00 91.94 85 LYS A C 1
ATOM 710 O O . LYS A 1 85 ? 12.502 -5.706 -10.886 1.00 91.94 85 LYS A O 1
ATOM 715 N N . LEU A 1 86 ? 10.670 -5.211 -12.080 1.00 92.56 86 LEU A N 1
ATOM 716 C CA . LEU A 1 86 ? 9.711 -5.375 -10.993 1.00 92.56 86 LEU A CA 1
ATOM 717 C C . LEU A 1 86 ? 9.742 -6.802 -10.429 1.00 92.56 86 LEU A C 1
ATOM 719 O O . LEU A 1 86 ? 9.781 -6.976 -9.214 1.00 92.56 86 LEU A O 1
ATOM 723 N N . LEU A 1 87 ? 9.827 -7.826 -11.280 1.00 91.75 87 LEU A N 1
ATOM 724 C CA . LEU A 1 87 ? 9.992 -9.222 -10.856 1.00 91.75 87 LEU A CA 1
ATOM 725 C C . LEU A 1 87 ? 11.254 -9.433 -10.003 1.00 91.75 87 LEU A C 1
ATOM 727 O O . LEU A 1 87 ? 11.208 -10.108 -8.968 1.00 91.75 87 LEU A O 1
ATOM 731 N N . GLN A 1 88 ? 12.370 -8.809 -10.392 1.00 90.12 88 GLN A N 1
ATOM 732 C CA . GLN A 1 88 ? 13.616 -8.843 -9.623 1.00 90.12 88 GLN A CA 1
ATOM 733 C C . GLN A 1 88 ? 13.516 -8.074 -8.303 1.00 90.12 88 GLN A C 1
ATOM 735 O O . GLN A 1 88 ? 14.089 -8.507 -7.301 1.00 90.12 88 GLN A O 1
ATOM 740 N N . VAL A 1 89 ? 12.796 -6.951 -8.264 1.00 90.06 89 VAL A N 1
ATOM 741 C CA . VAL A 1 89 ? 12.521 -6.204 -7.026 1.00 90.06 89 VAL A CA 1
ATOM 742 C C . VAL A 1 89 ? 11.681 -7.044 -6.068 1.00 90.06 89 VAL A C 1
ATOM 744 O O . VAL A 1 89 ? 12.017 -7.170 -4.892 1.00 90.06 89 VAL A O 1
ATOM 747 N N . LEU A 1 90 ? 10.645 -7.705 -6.586 1.00 88.44 90 LEU A N 1
ATOM 748 C CA . LEU A 1 90 ? 9.801 -8.630 -5.831 1.00 88.44 90 LEU A CA 1
ATOM 749 C C . LEU A 1 90 ? 10.539 -9.909 -5.417 1.00 88.44 90 LEU A C 1
ATOM 751 O O . LEU A 1 90 ? 9.996 -10.690 -4.636 1.00 88.44 90 LEU A O 1
ATOM 755 N N . LYS A 1 91 ? 11.757 -10.141 -5.928 1.00 87.81 91 LYS A N 1
ATOM 756 C CA . LYS A 1 91 ? 12.530 -11.376 -5.731 1.00 87.81 91 LYS A CA 1
ATOM 757 C C . LYS A 1 91 ? 11.724 -12.615 -6.144 1.00 87.81 91 LYS A C 1
ATOM 759 O O . LYS A 1 91 ? 11.859 -13.668 -5.524 1.00 87.81 91 LYS A O 1
ATOM 764 N N . PHE A 1 92 ? 10.854 -12.462 -7.149 1.00 87.69 92 PHE A N 1
ATOM 765 C CA . PHE A 1 92 ? 9.880 -13.469 -7.590 1.00 87.69 92 PHE A CA 1
ATOM 766 C C . PHE A 1 92 ? 8.998 -14.021 -6.449 1.00 87.69 92 PHE A C 1
ATOM 768 O O . PHE A 1 92 ? 8.515 -15.150 -6.509 1.00 87.69 92 PHE A O 1
ATOM 775 N N . ASN A 1 93 ? 8.791 -13.234 -5.386 1.00 84.56 93 ASN A N 1
ATOM 776 C CA . ASN A 1 93 ? 7.923 -13.599 -4.276 1.00 84.56 93 ASN A CA 1
ATOM 777 C C . ASN A 1 93 ? 6.495 -13.097 -4.511 1.00 84.56 93 ASN A C 1
ATOM 779 O O . ASN A 1 93 ? 6.173 -11.938 -4.235 1.00 84.56 93 ASN A O 1
ATOM 783 N N . PHE A 1 94 ? 5.635 -14.004 -4.954 1.00 80.44 94 PHE A N 1
ATOM 784 C CA . PHE A 1 94 ? 4.218 -13.740 -5.194 1.00 80.44 94 PHE A CA 1
ATOM 785 C C . PHE A 1 94 ? 3.312 -14.121 -4.018 1.00 80.44 94 PHE A C 1
ATOM 787 O O . PHE A 1 94 ? 2.123 -13.820 -4.025 1.00 80.44 94 PHE A O 1
ATOM 794 N N . ASN A 1 95 ? 3.865 -14.716 -2.955 1.00 72.56 95 ASN A N 1
ATOM 795 C CA . ASN A 1 95 ? 3.069 -15.227 -1.835 1.00 72.56 95 ASN A CA 1
ATOM 796 C C . ASN A 1 95 ? 2.329 -14.125 -1.067 1.00 72.56 95 ASN A C 1
ATOM 798 O O . ASN A 1 95 ? 1.286 -14.394 -0.485 1.00 72.56 95 ASN A O 1
ATOM 802 N N . ASN A 1 96 ? 2.840 -12.888 -1.075 1.00 60.09 96 ASN A N 1
ATOM 803 C CA . ASN A 1 96 ? 2.224 -11.762 -0.362 1.00 60.09 96 ASN A CA 1
ATOM 804 C C . ASN A 1 96 ? 0.911 -11.263 -0.997 1.00 60.09 96 ASN A C 1
ATOM 806 O O . ASN A 1 96 ? 0.292 -10.379 -0.420 1.00 60.09 96 ASN A O 1
ATOM 810 N N . ASN A 1 97 ? 0.523 -11.801 -2.156 1.00 54.38 97 ASN A N 1
ATOM 811 C CA . ASN A 1 97 ? -0.715 -11.499 -2.880 1.00 54.38 97 ASN A CA 1
ATOM 812 C C . ASN A 1 97 ? -1.226 -12.771 -3.603 1.00 54.38 97 ASN A C 1
ATOM 814 O O . ASN A 1 97 ? -1.799 -12.714 -4.678 1.00 54.38 97 ASN A O 1
ATOM 818 N N . SER A 1 98 ? -0.910 -13.957 -3.081 1.00 52.69 98 SER A N 1
ATOM 819 C CA . SER A 1 98 ? -1.362 -15.229 -3.662 1.00 52.69 98 SER A CA 1
ATOM 820 C C . SER A 1 98 ? -2.706 -15.627 -3.050 1.00 52.69 98 SER A C 1
ATOM 822 O O . SER A 1 98 ? -2.975 -15.253 -1.913 1.00 52.69 98 SER A O 1
ATOM 824 N N . LEU A 1 99 ? -3.484 -16.486 -3.723 1.00 51.97 99 LEU A N 1
ATOM 825 C CA . LEU A 1 99 ? -4.682 -17.164 -3.185 1.00 51.97 99 LEU A CA 1
ATOM 826 C C . LEU A 1 99 ? -4.522 -17.699 -1.745 1.00 51.97 99 LEU A C 1
ATOM 828 O O . LEU A 1 99 ? -5.504 -17.871 -1.029 1.00 51.97 99 LEU A O 1
ATOM 832 N N . ILE A 1 100 ? -3.287 -17.981 -1.324 1.00 58.38 100 ILE A N 1
ATOM 833 C CA . ILE A 1 100 ? -2.946 -18.508 -0.001 1.00 58.38 100 ILE A CA 1
ATOM 834 C C . ILE A 1 100 ? -2.977 -17.422 1.095 1.00 58.38 100 ILE A C 1
ATOM 836 O O . ILE A 1 100 ? -3.316 -17.727 2.238 1.00 58.38 100 ILE A O 1
ATOM 840 N N . VAL A 1 101 ? -2.625 -16.1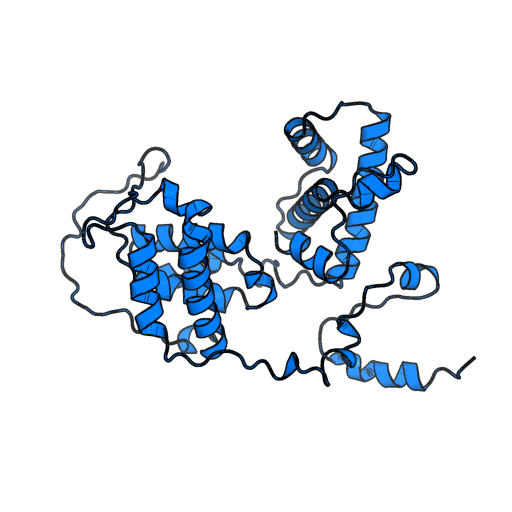68 0.782 1.00 67.75 101 VAL A N 1
ATOM 841 C CA . VAL A 1 101 ? -2.633 -15.045 1.735 1.00 67.75 101 VAL A CA 1
ATOM 842 C C . VAL A 1 101 ? -3.700 -14.045 1.292 1.00 67.75 101 VAL A C 1
ATOM 844 O O . VAL A 1 101 ? -3.481 -13.328 0.317 1.00 67.75 101 VAL A O 1
ATOM 847 N N . PRO A 1 102 ? -4.846 -13.966 1.991 1.00 76.06 102 PRO A N 1
ATOM 848 C CA . PRO A 1 102 ? -5.945 -13.124 1.546 1.00 76.06 102 PRO A CA 1
ATOM 849 C C . PRO A 1 102 ? -5.558 -11.640 1.565 1.00 76.06 102 PRO A C 1
ATOM 851 O O . PRO A 1 102 ? -4.796 -11.190 2.426 1.00 76.06 102 PRO A O 1
ATOM 854 N N . SER A 1 103 ? -6.113 -10.878 0.624 1.00 84.00 103 SER A N 1
ATOM 855 C CA . SER A 1 103 ? -5.935 -9.428 0.548 1.00 84.00 103 SER A CA 1
ATOM 856 C C . SER A 1 103 ? -6.506 -8.714 1.783 1.00 84.00 103 SER A C 1
ATOM 858 O O . SER A 1 103 ? -7.350 -9.250 2.508 1.00 84.00 103 SER A O 1
ATOM 860 N N . LEU A 1 104 ? -6.036 -7.490 2.041 1.00 89.56 104 LEU A N 1
ATOM 861 C CA . LEU A 1 104 ? -6.406 -6.706 3.227 1.00 89.56 104 LEU A CA 1
ATOM 862 C C . LEU A 1 104 ? -7.929 -6.527 3.370 1.00 89.56 104 LEU A C 1
ATOM 864 O O . LEU A 1 104 ? -8.481 -6.720 4.451 1.00 89.56 104 LEU A O 1
ATOM 868 N N . ASP A 1 105 ? -8.598 -6.191 2.275 1.00 90.44 105 ASP A N 1
ATOM 869 C CA . ASP A 1 105 ? -10.046 -6.014 2.185 1.00 90.44 105 ASP A CA 1
ATOM 870 C C . ASP A 1 105 ? -10.807 -7.318 2.485 1.00 90.44 105 ASP A C 1
ATOM 872 O O . ASP A 1 105 ? -11.738 -7.321 3.295 1.00 90.44 105 ASP A O 1
ATOM 876 N N . ASN A 1 106 ? -10.352 -8.448 1.935 1.00 90.44 106 ASN A N 1
ATOM 877 C CA . ASN A 1 106 ? -10.925 -9.763 2.221 1.00 90.44 106 ASN A CA 1
ATOM 878 C C . ASN A 1 106 ? -10.763 -10.150 3.699 1.00 90.44 106 ASN A C 1
ATOM 880 O O . ASN A 1 106 ? -11.707 -10.650 4.320 1.00 90.44 106 ASN A O 1
ATOM 884 N N . LEU A 1 107 ? -9.591 -9.888 4.288 1.00 91.75 107 LEU A N 1
ATOM 885 C CA . LEU A 1 107 ? -9.326 -10.147 5.707 1.00 91.75 107 LEU A CA 1
ATOM 886 C C . LEU A 1 107 ? -10.216 -9.304 6.616 1.00 91.75 107 LEU A C 1
ATOM 888 O O . LEU A 1 107 ? -10.751 -9.826 7.593 1.00 91.75 107 LEU A O 1
ATOM 892 N N . VAL A 1 108 ? -10.422 -8.029 6.287 1.00 93.31 108 VAL A N 1
ATOM 893 C CA . VAL A 1 108 ? -11.309 -7.156 7.059 1.00 93.31 108 VAL A CA 1
ATOM 894 C C . VAL A 1 108 ? -12.742 -7.661 7.044 1.00 93.31 108 VAL A C 1
ATOM 896 O O . VAL A 1 108 ? -13.349 -7.777 8.110 1.00 93.31 108 VAL A O 1
ATOM 899 N N . VAL A 1 109 ? -13.269 -8.041 5.879 1.00 92.62 109 VAL A N 1
ATOM 900 C CA . VAL A 1 109 ? -14.616 -8.621 5.785 1.00 92.62 109 VAL A CA 1
ATOM 901 C C . VAL A 1 109 ? -14.700 -9.927 6.577 1.00 92.62 109 VAL A C 1
ATOM 903 O O . VAL A 1 109 ? -15.678 -10.161 7.291 1.00 92.62 109 VAL A O 1
ATOM 906 N N . HIS A 1 110 ? -13.674 -10.777 6.502 1.00 91.38 110 HIS A N 1
ATOM 907 C CA . HIS A 1 110 ? -13.635 -12.036 7.242 1.00 91.38 110 HIS A CA 1
ATOM 908 C C . HIS A 1 110 ? -13.620 -11.816 8.764 1.00 91.38 110 HIS A C 1
ATOM 910 O O . HIS A 1 110 ? -14.409 -12.422 9.492 1.00 91.38 110 HIS A O 1
ATOM 916 N N . PHE A 1 111 ? -12.785 -10.901 9.257 1.00 92.12 111 PHE A N 1
ATOM 917 C CA . PHE A 1 111 ? -12.695 -10.574 10.681 1.00 92.12 111 PHE A CA 1
ATOM 918 C C . PHE A 1 111 ? -13.958 -9.883 11.198 1.00 92.12 111 PHE A C 1
ATOM 920 O O . PHE A 1 111 ? -14.433 -10.213 12.289 1.00 92.12 111 PHE A O 1
ATOM 927 N N . ALA A 1 112 ? -14.551 -8.990 10.404 1.00 91.12 112 ALA A N 1
ATOM 928 C CA . ALA A 1 112 ? -15.827 -8.360 10.719 1.00 91.12 112 ALA A CA 1
ATOM 929 C C . ALA A 1 112 ? -16.956 -9.398 10.847 1.00 91.12 112 ALA A C 1
ATOM 931 O O . ALA A 1 112 ? -17.730 -9.341 11.806 1.00 91.12 112 ALA A O 1
ATOM 932 N N . LYS A 1 113 ? -16.999 -10.400 9.953 1.00 90.12 113 LYS A N 1
ATOM 933 C CA . LYS A 1 113 ? -17.942 -11.531 10.031 1.00 90.12 113 LYS A CA 1
ATOM 934 C C . LYS A 1 113 ? -17.726 -12.378 11.285 1.00 90.12 113 LYS A C 1
ATOM 936 O O . LYS A 1 113 ? -18.689 -12.648 11.999 1.00 90.12 113 LYS A O 1
ATOM 941 N N . ILE A 1 114 ? -16.480 -12.748 11.601 1.00 89.81 114 ILE A N 1
ATOM 942 C CA . ILE A 1 114 ? -16.148 -13.516 12.818 1.00 89.81 114 ILE A CA 1
ATOM 943 C C . ILE A 1 114 ? -16.600 -12.769 14.080 1.00 89.81 114 ILE A C 1
ATOM 945 O O . ILE A 1 114 ? -17.145 -13.374 15.003 1.00 89.81 114 ILE A O 1
ATOM 949 N N . LYS A 1 115 ? -16.412 -11.445 14.119 1.00 85.25 115 LYS A N 1
ATOM 950 C CA . LYS A 1 115 ? -16.827 -10.595 15.245 1.00 85.25 115 LYS A CA 1
ATOM 951 C C . LYS A 1 115 ? -18.283 -10.117 15.159 1.00 85.25 115 LYS A C 1
ATOM 953 O O . LYS A 1 115 ? -18.702 -9.359 16.029 1.00 85.25 115 LYS A O 1
ATOM 958 N N . LYS A 1 116 ? -19.057 -10.595 14.175 1.00 88.56 116 LYS A N 1
ATOM 959 C CA . LYS A 1 116 ? -20.487 -10.298 13.983 1.00 88.56 116 LYS A CA 1
ATOM 960 C C . LYS A 1 116 ? -20.790 -8.794 13.966 1.00 88.56 116 LYS A C 1
ATOM 962 O O . LYS A 1 116 ? -21.728 -8.334 14.615 1.00 88.56 116 LYS A O 1
ATOM 967 N N . LEU A 1 117 ? -19.966 -8.019 13.262 1.00 87.62 117 LEU A N 1
ATOM 968 C CA . LEU A 1 117 ? -20.193 -6.583 13.107 1.00 87.62 117 LEU A CA 1
ATOM 969 C C . LEU A 1 117 ? -21.401 -6.300 12.207 1.00 87.62 117 LEU A C 1
ATOM 971 O O . LEU A 1 117 ? -21.748 -7.104 11.342 1.00 87.62 117 LEU A O 1
ATOM 975 N N . SER A 1 118 ? -22.030 -5.138 12.406 1.00 89.00 118 SER A N 1
ATOM 976 C CA . SER A 1 118 ? -23.082 -4.654 11.509 1.00 89.00 118 SER A CA 1
ATOM 977 C C . SER A 1 118 ? -22.530 -4.397 10.104 1.00 89.00 118 SER A C 1
ATOM 979 O O . SER A 1 118 ? -21.321 -4.213 9.913 1.00 89.00 118 SER A O 1
ATOM 981 N N . TYR A 1 119 ? -23.427 -4.354 9.118 1.00 88.81 119 TYR A N 1
ATOM 982 C CA . TYR A 1 119 ? -23.068 -3.997 7.746 1.00 88.81 119 TYR A CA 1
ATOM 983 C C . TYR A 1 119 ? -22.392 -2.622 7.690 1.00 88.81 119 TYR A C 1
ATOM 985 O O . TYR A 1 119 ? -21.309 -2.515 7.131 1.00 88.81 119 TYR A O 1
ATOM 993 N N . GLU A 1 120 ? -22.950 -1.617 8.373 1.00 88.12 120 GLU A N 1
ATOM 994 C CA . GLU A 1 120 ? -22.386 -0.260 8.466 1.00 88.12 120 GLU A CA 1
ATOM 995 C C . GLU A 1 120 ? -20.929 -0.260 8.946 1.00 88.12 120 GLU A C 1
ATOM 997 O O . GLU A 1 120 ? -20.064 0.346 8.319 1.00 88.12 120 GLU A O 1
ATOM 1002 N N . LYS A 1 121 ? -20.625 -0.995 10.026 1.00 89.44 121 LYS A N 1
ATOM 1003 C CA . LYS A 1 121 ? -19.254 -1.104 10.548 1.00 89.44 121 LYS A CA 1
ATOM 1004 C C . LYS A 1 121 ? -18.332 -1.843 9.592 1.00 89.44 121 LYS A C 1
ATOM 1006 O O . LYS A 1 121 ? -17.177 -1.460 9.456 1.00 89.44 121 LYS A O 1
ATOM 1011 N N . THR A 1 122 ? -18.834 -2.888 8.941 1.00 91.62 122 THR A N 1
ATOM 1012 C CA . THR A 1 122 ? -18.064 -3.667 7.965 1.00 91.62 122 THR A CA 1
ATOM 1013 C C . THR A 1 122 ? -17.741 -2.830 6.730 1.00 91.62 122 THR A C 1
ATOM 1015 O O . THR A 1 122 ? -16.605 -2.841 6.265 1.00 91.62 122 THR A O 1
ATOM 1018 N N . PHE A 1 123 ? -18.712 -2.065 6.235 1.00 92.00 123 PHE A N 1
ATOM 1019 C CA . PHE A 1 123 ? -18.544 -1.171 5.098 1.00 92.00 123 PHE A CA 1
ATOM 1020 C C . PHE A 1 123 ? -17.603 -0.010 5.437 1.00 92.00 123 PHE A C 1
ATOM 1022 O O . PHE A 1 123 ? -16.666 0.246 4.688 1.00 92.00 123 PHE A O 1
ATOM 1029 N N . PHE A 1 124 ? -17.745 0.598 6.620 1.00 92.50 124 PHE A N 1
ATOM 1030 C CA . PHE A 1 124 ? -16.770 1.564 7.134 1.00 92.50 124 PHE A CA 1
ATOM 1031 C C . PHE A 1 124 ? -15.354 0.975 7.176 1.00 92.50 124 PHE A C 1
ATOM 1033 O O . PHE A 1 124 ? -14.415 1.591 6.686 1.00 92.50 124 PHE A O 1
ATOM 1040 N N . SER A 1 125 ? -15.185 -0.232 7.729 1.00 94.06 125 SER A N 1
ATOM 1041 C CA . SER A 1 125 ? -13.885 -0.907 7.751 1.00 94.06 125 SER A CA 1
ATOM 1042 C C . SER A 1 125 ? -13.321 -1.129 6.345 1.00 94.06 125 SER A C 1
ATOM 1044 O O . SER A 1 125 ? -12.126 -0.952 6.135 1.00 94.06 125 SER A O 1
ATOM 1046 N N . TRP A 1 126 ? -14.164 -1.485 5.378 1.00 94.25 126 TRP A N 1
ATOM 1047 C CA . TRP A 1 126 ? -13.744 -1.667 3.991 1.00 94.25 126 TRP A CA 1
ATOM 1048 C C . TRP A 1 126 ? -13.298 -0.348 3.336 1.00 94.25 126 TRP A C 1
ATOM 1050 O O . TRP A 1 126 ? -12.247 -0.318 2.697 1.00 94.25 126 TRP A O 1
ATOM 1060 N N . LEU A 1 127 ? -14.014 0.758 3.568 1.00 93.56 127 LEU A N 1
ATOM 1061 C CA . LEU A 1 127 ? -13.601 2.092 3.110 1.00 93.56 127 LEU A CA 1
ATOM 1062 C C . LEU A 1 127 ? -12.264 2.517 3.731 1.00 93.56 127 LEU A C 1
ATOM 1064 O O . LEU A 1 127 ? -11.396 3.043 3.039 1.00 93.56 127 LEU A O 1
ATOM 1068 N N . VAL A 1 128 ? -12.053 2.211 5.016 1.00 94.19 128 VAL A N 1
ATOM 1069 C CA . VAL A 1 128 ? -10.757 2.446 5.662 1.00 94.19 128 VAL A CA 1
ATOM 1070 C C . VAL A 1 128 ? -9.644 1.659 4.971 1.00 94.19 128 VAL A C 1
ATOM 1072 O O . VAL A 1 128 ? -8.573 2.203 4.720 1.00 94.19 128 VAL A O 1
ATOM 1075 N N . CYS A 1 129 ? -9.874 0.393 4.610 1.00 93.38 129 CYS A N 1
ATOM 1076 C CA . CYS A 1 129 ? -8.891 -0.374 3.843 1.00 93.38 129 CYS A CA 1
ATOM 1077 C C . CYS A 1 129 ? -8.544 0.286 2.513 1.00 93.38 129 CYS A C 1
ATOM 1079 O O . CYS A 1 129 ? -7.370 0.286 2.145 1.00 93.38 129 CYS A O 1
ATOM 1081 N N . PHE A 1 130 ? -9.538 0.836 1.814 1.00 92.12 130 PHE A N 1
ATOM 1082 C CA . PHE A 1 130 ? -9.331 1.515 0.541 1.00 92.12 130 PHE A CA 1
ATOM 1083 C C . PHE A 1 130 ? -8.368 2.698 0.687 1.00 92.12 130 PHE A C 1
ATOM 1085 O O . PHE A 1 130 ? -7.364 2.761 -0.025 1.00 92.12 130 PHE A O 1
ATOM 1092 N N . ASP A 1 131 ? -8.595 3.565 1.677 1.00 94.00 131 ASP A N 1
ATOM 1093 C CA . ASP A 1 131 ? -7.687 4.675 1.976 1.00 94.00 131 ASP A CA 1
ATOM 1094 C C . ASP A 1 131 ? -6.272 4.169 2.298 1.00 94.00 131 ASP A C 1
ATOM 1096 O O . ASP A 1 131 ? -5.279 4.656 1.752 1.00 94.00 131 ASP A O 1
ATOM 1100 N N . LEU A 1 132 ? -6.156 3.128 3.128 1.00 93.12 132 LEU A N 1
ATOM 1101 C CA . LEU A 1 132 ? -4.865 2.569 3.536 1.00 93.12 132 LEU A CA 1
ATOM 1102 C C . LEU A 1 132 ? -4.075 1.946 2.381 1.00 93.12 132 LEU A C 1
ATOM 1104 O O . LEU A 1 132 ? -2.844 1.921 2.449 1.00 93.12 132 LEU A O 1
ATOM 1108 N N . MET A 1 133 ? -4.724 1.475 1.310 1.00 88.19 133 MET A N 1
ATOM 1109 C CA . MET A 1 133 ? -4.022 0.964 0.123 1.00 88.19 133 MET A CA 1
ATOM 1110 C C . MET A 1 133 ? -3.178 2.039 -0.574 1.00 88.19 133 MET A C 1
ATOM 1112 O O . MET A 1 133 ? -2.209 1.693 -1.255 1.00 88.19 133 MET A O 1
ATOM 1116 N N . SER A 1 134 ? -3.507 3.321 -0.387 1.00 87.00 134 SER A N 1
ATOM 1117 C CA . SER A 1 134 ? -2.720 4.446 -0.909 1.00 87.00 134 SER A CA 1
ATOM 1118 C C . SER A 1 134 ? -1.479 4.767 -0.060 1.00 87.00 134 SER A C 1
ATOM 1120 O O . SER A 1 134 ? -0.581 5.480 -0.503 1.00 87.00 134 SER A O 1
ATOM 1122 N N . THR A 1 135 ? -1.380 4.189 1.139 1.00 92.12 135 THR A N 1
ATOM 1123 C CA . THR A 1 135 ? -0.328 4.472 2.124 1.00 92.12 135 THR A CA 1
ATOM 1124 C C . THR A 1 135 ? 0.755 3.382 2.147 1.00 92.12 135 THR A C 1
ATOM 1126 O O . THR A 1 135 ? 0.501 2.245 1.729 1.00 92.12 135 THR A O 1
ATOM 1129 N N . PRO A 1 136 ? 1.974 3.664 2.647 1.00 91.69 136 PRO A N 1
ATOM 1130 C CA . PRO A 1 136 ? 3.046 2.669 2.759 1.00 91.69 136 PRO A CA 1
ATOM 1131 C C . PRO A 1 136 ? 2.828 1.612 3.858 1.00 91.69 136 PRO A C 1
ATOM 1133 O O . PRO A 1 136 ? 3.693 0.756 4.044 1.00 91.69 136 PRO A O 1
ATOM 1136 N N . VAL A 1 137 ? 1.696 1.611 4.578 1.00 92.06 137 VAL A N 1
ATOM 1137 C CA . VAL A 1 137 ? 1.438 0.671 5.688 1.00 92.06 137 VAL A CA 1
ATOM 1138 C C . VAL A 1 137 ? 1.587 -0.798 5.277 1.00 92.06 137 VAL A C 1
ATOM 1140 O O . VAL A 1 137 ? 2.090 -1.611 6.050 1.00 92.06 137 VAL A O 1
ATOM 1143 N N . ASN A 1 138 ? 1.247 -1.127 4.027 1.00 89.06 138 ASN A N 1
ATOM 1144 C CA . ASN A 1 138 ? 1.356 -2.478 3.467 1.00 89.06 138 ASN A CA 1
ATOM 1145 C C . ASN A 1 138 ? 2.809 -2.950 3.266 1.00 89.06 138 ASN A C 1
ATOM 1147 O O . ASN A 1 138 ? 3.048 -4.138 3.044 1.00 89.06 138 ASN A O 1
ATOM 1151 N N . LEU A 1 139 ? 3.783 -2.035 3.317 1.00 89.12 139 LEU A N 1
ATOM 1152 C CA . LEU A 1 139 ? 5.210 -2.360 3.328 1.00 89.12 139 LEU A CA 1
ATOM 1153 C C . LEU A 1 139 ? 5.751 -2.563 4.747 1.00 89.12 139 LEU A C 1
ATOM 1155 O O . LEU A 1 139 ? 6.761 -3.242 4.916 1.00 89.12 139 LEU A O 1
ATOM 1159 N N . MET A 1 140 ? 5.090 -1.979 5.750 1.00 89.56 140 MET A N 1
ATOM 1160 C CA . MET A 1 140 ? 5.538 -1.986 7.144 1.00 89.56 140 MET A CA 1
ATOM 1161 C C . MET A 1 140 ? 4.923 -3.130 7.950 1.00 89.56 140 MET A C 1
ATOM 1163 O O . MET A 1 140 ? 5.604 -3.744 8.769 1.00 89.56 140 MET A O 1
ATOM 1167 N N . LEU A 1 141 ? 3.637 -3.419 7.732 1.00 91.19 141 LEU A N 1
ATOM 1168 C CA . LEU A 1 141 ? 2.857 -4.323 8.572 1.00 91.19 141 LEU A CA 1
ATOM 1169 C C . LEU A 1 141 ? 2.217 -5.457 7.756 1.00 91.19 141 LEU A C 1
ATOM 1171 O O . LEU A 1 141 ? 1.814 -5.252 6.610 1.00 91.19 141 LEU A O 1
ATOM 1175 N N . PRO A 1 142 ? 2.068 -6.662 8.338 1.00 90.00 142 PRO A N 1
ATOM 1176 C CA . PRO A 1 142 ? 1.339 -7.746 7.692 1.00 90.00 142 PRO A CA 1
ATOM 1177 C C . PRO A 1 142 ? -0.153 -7.409 7.487 1.00 90.00 142 PRO A C 1
ATOM 1179 O O . PRO A 1 142 ? -0.768 -6.841 8.395 1.00 90.00 142 PRO A O 1
ATOM 1182 N N . PRO A 1 143 ? -0.783 -7.849 6.377 1.00 90.56 143 PRO A N 1
ATOM 1183 C CA . PRO A 1 143 ? -2.181 -7.530 6.065 1.00 90.56 143 PRO A CA 1
ATOM 1184 C C . PRO A 1 143 ? -3.189 -7.911 7.158 1.00 90.56 143 PRO A C 1
ATOM 1186 O O . PRO A 1 143 ? -4.097 -7.143 7.452 1.00 90.56 143 PRO A O 1
ATOM 1189 N N . HIS A 1 144 ? -3.018 -9.063 7.813 1.00 91.06 144 HIS A N 1
ATOM 1190 C CA . HIS A 1 144 ? -3.909 -9.515 8.891 1.00 91.06 144 HIS A CA 1
ATOM 1191 C C . HIS A 1 144 ? -3.800 -8.651 10.155 1.00 91.06 144 HIS A C 1
ATOM 1193 O O . HIS A 1 144 ? -4.804 -8.405 10.819 1.00 91.06 144 HIS A O 1
ATOM 1199 N N . CYS A 1 145 ? -2.614 -8.123 10.471 1.00 93.00 145 CYS A N 1
ATOM 1200 C CA . CYS A 1 145 ? -2.453 -7.180 11.578 1.00 93.00 145 CYS A CA 1
ATOM 1201 C C . CYS A 1 145 ? -3.169 -5.861 11.275 1.00 93.00 145 CYS A C 1
ATOM 1203 O O . CYS A 1 145 ? -3.911 -5.370 12.124 1.00 93.00 145 CYS A O 1
ATOM 1205 N N . ILE A 1 146 ? -3.002 -5.343 10.051 1.00 94.56 146 ILE A N 1
ATOM 1206 C CA . ILE A 1 146 ? -3.681 -4.126 9.590 1.00 94.56 146 ILE A CA 1
ATOM 1207 C C . ILE A 1 146 ? -5.198 -4.332 9.624 1.00 94.56 146 ILE A C 1
ATOM 1209 O O . ILE A 1 146 ? -5.909 -3.516 10.203 1.00 94.56 146 ILE A O 1
ATOM 1213 N N . ALA A 1 147 ? -5.695 -5.449 9.084 1.00 94.38 147 ALA A N 1
ATOM 1214 C CA . ALA A 1 147 ? -7.117 -5.776 9.073 1.00 94.38 147 ALA A CA 1
ATOM 1215 C C . ALA A 1 147 ? -7.718 -5.783 10.483 1.00 94.38 147 ALA A C 1
ATOM 1217 O O . ALA A 1 147 ? -8.789 -5.222 10.720 1.00 94.38 147 ALA A O 1
ATOM 1218 N N . LEU A 1 148 ? -7.013 -6.387 11.444 1.00 93.19 148 LEU A N 1
ATOM 1219 C CA . LEU A 1 148 ? -7.458 -6.401 12.831 1.00 93.19 148 LEU A CA 1
ATOM 1220 C C . LEU A 1 148 ? -7.468 -4.992 13.440 1.00 93.19 148 LEU A C 1
ATOM 1222 O O . LEU A 1 148 ? -8.424 -4.641 14.131 1.00 93.19 148 LEU A O 1
ATOM 1226 N N . GLY A 1 149 ? -6.454 -4.172 13.149 1.00 93.19 149 GLY A N 1
ATOM 1227 C CA . GLY A 1 149 ? -6.413 -2.766 13.549 1.00 93.19 149 GLY A CA 1
ATOM 1228 C C . GLY A 1 149 ? -7.598 -1.965 13.012 1.00 93.19 149 GLY A C 1
ATOM 1229 O O . GLY A 1 149 ? -8.265 -1.273 13.781 1.00 93.19 149 GLY A O 1
ATOM 1230 N N . VAL A 1 150 ? -7.937 -2.132 11.730 1.00 95.00 150 VAL A N 1
ATOM 1231 C CA . VAL A 1 150 ? -9.113 -1.508 11.097 1.00 95.00 150 VAL A CA 1
ATOM 1232 C C . VAL A 1 150 ? -10.406 -1.901 11.817 1.00 95.00 150 VAL A C 1
ATOM 1234 O O . VAL A 1 150 ? -11.221 -1.038 12.148 1.00 95.00 150 VAL A O 1
ATOM 1237 N N . VAL A 1 151 ? -10.588 -3.189 12.122 1.00 92.94 151 VAL A N 1
ATOM 1238 C CA . VAL A 1 151 ? -11.761 -3.699 12.853 1.00 92.94 151 VAL A CA 1
ATOM 1239 C C . VAL A 1 151 ? -11.824 -3.135 14.283 1.00 92.94 151 VAL A C 1
ATOM 1241 O O . VAL A 1 151 ? -12.900 -2.770 14.768 1.00 92.94 151 VAL A O 1
ATOM 1244 N N . ILE A 1 152 ? -10.687 -2.999 14.972 1.00 91.25 152 ILE A N 1
ATOM 1245 C CA . ILE A 1 152 ? -10.616 -2.380 16.308 1.00 91.25 152 ILE A CA 1
ATOM 1246 C C . ILE A 1 152 ? -10.981 -0.891 16.247 1.00 91.25 152 ILE A C 1
ATOM 1248 O O . ILE A 1 152 ? -11.738 -0.403 17.091 1.00 91.25 152 ILE A O 1
ATOM 1252 N N . VAL A 1 153 ? -10.496 -0.163 15.242 1.00 91.88 153 VAL A N 1
ATOM 1253 C CA . VAL A 1 153 ? -10.845 1.248 15.039 1.00 91.88 153 VAL A CA 1
ATOM 1254 C C . VAL A 1 153 ? -12.344 1.387 14.754 1.00 91.88 153 VAL A C 1
ATOM 1256 O O . VAL A 1 153 ? -13.034 2.118 15.463 1.00 91.88 153 VAL A O 1
ATOM 1259 N N . ALA A 1 154 ? -12.885 0.611 13.814 1.00 91.38 154 ALA A N 1
ATOM 1260 C CA . ALA A 1 154 ? -14.302 0.638 13.442 1.00 91.38 154 ALA A CA 1
ATOM 1261 C C . ALA A 1 154 ? -15.255 0.258 14.588 1.00 91.38 154 ALA A C 1
ATOM 1263 O O . ALA A 1 154 ? -16.381 0.746 14.666 1.00 91.38 154 ALA A O 1
ATOM 1264 N N . THR A 1 155 ? -14.822 -0.609 15.506 1.00 88.88 155 THR A N 1
ATOM 1265 C CA . THR A 1 155 ? -15.628 -0.977 16.682 1.00 88.88 155 THR A CA 1
ATOM 1266 C C . THR A 1 155 ? -15.641 0.096 17.764 1.00 88.88 155 THR A C 1
ATOM 1268 O O . THR A 1 155 ? -16.624 0.175 18.503 1.00 88.88 155 THR A O 1
ATOM 1271 N N . ASN A 1 156 ? -14.589 0.915 17.855 1.00 86.44 156 ASN A N 1
ATOM 1272 C CA . ASN A 1 156 ? -14.489 2.015 18.816 1.00 86.44 156 ASN A CA 1
ATOM 1273 C C . ASN A 1 156 ? -14.974 3.366 18.267 1.00 86.44 156 ASN A C 1
ATOM 1275 O O . ASN A 1 156 ? -15.168 4.292 19.060 1.00 86.44 156 ASN A O 1
ATOM 1279 N N . LEU A 1 157 ? -15.167 3.480 16.953 1.00 85.00 157 LEU A N 1
ATOM 1280 C CA . LEU A 1 157 ? -15.812 4.621 16.315 1.00 85.00 157 LEU A CA 1
ATOM 1281 C C . LEU A 1 157 ? -17.324 4.419 16.227 1.00 85.00 157 LEU A C 1
ATOM 1283 O O . LEU A 1 157 ? -17.838 3.306 16.098 1.00 85.00 157 LEU A O 1
ATOM 1287 N N . ASP A 1 158 ? -18.027 5.539 16.295 1.00 76.06 158 ASP A N 1
ATOM 1288 C CA . ASP A 1 158 ? -19.446 5.599 16.016 1.00 76.06 158 ASP A CA 1
ATOM 1289 C C . ASP A 1 158 ? -19.643 5.776 14.509 1.00 76.06 158 ASP A C 1
ATOM 1291 O O . ASP A 1 158 ? -19.125 6.727 13.928 1.00 76.06 158 ASP A O 1
ATOM 1295 N N . THR A 1 159 ? -20.323 4.818 13.882 1.00 72.62 159 THR A N 1
ATOM 1296 C CA . THR A 1 159 ? -20.500 4.711 12.420 1.00 72.62 159 THR A CA 1
ATOM 1297 C C . THR A 1 159 ? -21.960 4.836 11.993 1.00 72.62 159 THR A C 1
ATOM 1299 O O . THR A 1 159 ? -22.260 4.748 10.810 1.00 72.62 159 THR A O 1
ATOM 1302 N N . SER A 1 160 ? -22.867 5.112 12.932 1.00 68.38 160 SER A N 1
ATOM 1303 C CA . SER A 1 160 ? -24.311 5.242 12.692 1.00 68.38 160 SER A CA 1
ATOM 1304 C C . SER A 1 160 ? -24.716 6.430 11.804 1.00 68.38 160 SER A C 1
ATOM 1306 O O . SER A 1 160 ? -25.889 6.584 11.487 1.00 68.38 160 SER A O 1
ATOM 1308 N N . GLU A 1 161 ? -23.773 7.296 11.424 1.00 61.03 161 GLU A N 1
ATOM 1309 C CA . GLU A 1 161 ? -24.007 8.449 10.540 1.00 61.03 161 GLU A CA 1
ATOM 1310 C C . GLU A 1 161 ? -23.581 8.191 9.086 1.00 61.03 161 GLU A C 1
ATOM 1312 O O . GLU A 1 161 ? -23.599 9.115 8.274 1.00 61.03 161 GLU A O 1
ATOM 1317 N N . LEU A 1 162 ? -23.168 6.965 8.751 1.00 69.62 162 LEU A N 1
ATOM 1318 C CA . LEU A 1 162 ? -22.658 6.650 7.424 1.00 69.62 162 LEU A CA 1
ATOM 1319 C C . LEU A 1 162 ? -23.788 6.674 6.387 1.00 69.62 162 LEU A C 1
ATOM 1321 O O . LEU A 1 162 ? -24.759 5.922 6.486 1.00 69.62 162 LEU A O 1
ATOM 1325 N N . SER A 1 163 ? -23.662 7.551 5.392 1.00 62.25 163 SER A N 1
ATOM 1326 C CA . SER A 1 163 ? -24.627 7.653 4.299 1.00 62.25 163 SER A CA 1
ATOM 1327 C C . SER A 1 163 ? -24.396 6.522 3.299 1.00 62.25 163 SER A C 1
ATOM 1329 O O . SER A 1 163 ? -23.547 6.594 2.419 1.00 62.25 163 SER A O 1
ATOM 1331 N N . ILE A 1 164 ? -25.130 5.426 3.475 1.00 65.25 164 ILE A N 1
ATOM 1332 C CA . ILE A 1 164 ? -25.189 4.347 2.491 1.00 65.25 164 ILE A CA 1
ATOM 1333 C C . ILE A 1 164 ? -26.294 4.734 1.507 1.00 65.25 164 ILE A C 1
ATOM 1335 O O . ILE A 1 164 ? -27.476 4.557 1.800 1.00 65.25 164 ILE A O 1
ATOM 1339 N N . THR A 1 165 ? -25.935 5.327 0.370 1.00 47.94 165 THR A N 1
ATOM 1340 C CA . THR A 1 165 ? -26.877 5.516 -0.739 1.00 47.94 165 THR A CA 1
ATOM 1341 C C . THR A 1 165 ? -27.273 4.141 -1.276 1.00 47.94 165 THR A C 1
ATOM 1343 O O . THR A 1 165 ? -26.433 3.353 -1.703 1.00 47.94 165 THR A O 1
ATOM 1346 N N . GLU A 1 166 ? -28.569 3.827 -1.235 1.00 46.53 166 GLU A N 1
ATOM 1347 C CA . GLU A 1 166 ? -29.137 2.526 -1.636 1.00 46.53 166 GLU A CA 1
ATOM 1348 C C . GLU A 1 166 ? -29.050 2.256 -3.156 1.00 46.53 166 GLU A C 1
ATOM 1350 O O . GLU A 1 166 ? -29.530 1.232 -3.629 1.00 46.53 166 GLU A O 1
ATOM 1355 N N . GLU A 1 167 ? -28.407 3.133 -3.934 1.00 44.94 167 GLU A N 1
ATOM 1356 C CA . GLU A 1 167 ? -28.358 3.074 -5.403 1.00 44.94 167 GLU A CA 1
ATOM 1357 C C . GLU A 1 167 ? -27.419 1.987 -5.968 1.00 44.94 167 GLU A C 1
ATOM 1359 O O . GLU A 1 167 ? -27.391 1.764 -7.178 1.00 44.94 167 GLU A O 1
ATOM 1364 N N . HIS A 1 168 ? -26.670 1.268 -5.124 1.00 44.84 168 HIS A N 1
ATOM 1365 C CA . HIS A 1 168 ? -25.713 0.232 -5.554 1.00 44.84 168 HIS A CA 1
ATOM 1366 C C . HIS A 1 168 ? -25.906 -1.140 -4.888 1.00 44.84 168 HIS A C 1
ATOM 1368 O O . HIS A 1 168 ? -25.014 -1.988 -4.945 1.00 44.84 168 HIS A O 1
ATOM 1374 N N . ILE A 1 169 ? -27.056 -1.388 -4.251 1.00 44.97 169 ILE A N 1
ATOM 1375 C CA . ILE A 1 169 ? -27.341 -2.663 -3.581 1.00 44.97 169 ILE A CA 1
ATOM 1376 C C . ILE A 1 169 ? -28.498 -3.374 -4.303 1.00 44.97 169 ILE A C 1
ATOM 1378 O O . ILE A 1 169 ? -29.657 -3.202 -3.946 1.00 44.97 169 ILE A O 1
ATOM 1382 N N . ASP A 1 170 ? -28.185 -4.259 -5.256 1.00 40.06 170 ASP A N 1
ATOM 1383 C CA . ASP A 1 170 ? -29.147 -5.192 -5.892 1.00 40.06 170 ASP A CA 1
ATOM 1384 C C . ASP A 1 170 ? -29.634 -6.316 -4.943 1.00 40.06 170 ASP A C 1
ATOM 1386 O O . ASP A 1 170 ? -30.201 -7.328 -5.359 1.00 40.06 170 ASP A O 1
ATOM 1390 N N . VAL A 1 171 ? -29.405 -6.172 -3.637 1.00 44.31 171 VAL A N 1
ATOM 1391 C CA . VAL A 1 171 ? -29.828 -7.128 -2.612 1.00 44.31 171 VAL A CA 1
ATOM 1392 C C . VAL A 1 171 ? -30.911 -6.465 -1.765 1.00 44.31 171 VAL A C 1
ATOM 1394 O O . VAL A 1 171 ? -30.641 -5.430 -1.157 1.00 44.31 171 VAL A O 1
ATOM 1397 N N . PRO A 1 172 ? -32.124 -7.039 -1.660 1.00 35.59 172 PRO A N 1
ATOM 1398 C CA . PRO A 1 172 ? -33.167 -6.472 -0.819 1.00 35.59 172 PRO A CA 1
ATOM 1399 C C . PRO A 1 172 ? -32.724 -6.540 0.646 1.00 35.59 172 PRO A C 1
ATOM 1401 O O . PRO A 1 172 ? -32.815 -7.578 1.307 1.00 3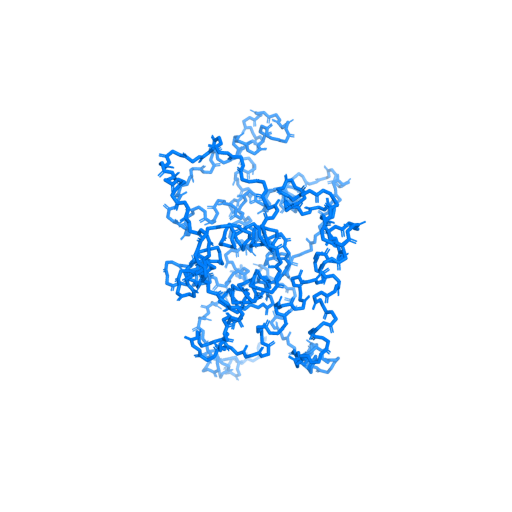5.59 172 PRO A O 1
ATOM 1404 N N . VAL A 1 173 ? -32.222 -5.420 1.167 1.00 42.22 173 VAL A N 1
ATOM 1405 C CA . VAL A 1 173 ? -31.985 -5.240 2.596 1.00 42.22 173 VAL A CA 1
ATOM 1406 C C . VAL A 1 173 ? -33.357 -5.080 3.235 1.00 42.22 173 VAL A C 1
ATOM 1408 O O . VAL A 1 173 ? -33.944 -3.999 3.242 1.00 42.22 173 VAL A O 1
ATOM 1411 N N . ASN A 1 174 ? -33.901 -6.182 3.753 1.00 32.69 174 ASN A N 1
ATOM 1412 C CA . ASN A 1 174 ? -35.079 -6.142 4.607 1.00 32.69 174 ASN A CA 1
ATOM 1413 C C . ASN A 1 174 ? -34.780 -5.221 5.799 1.00 32.69 174 ASN A C 1
ATOM 1415 O O . ASN A 1 174 ? -34.108 -5.616 6.752 1.00 32.69 174 ASN A O 1
ATOM 1419 N N . LYS A 1 175 ? -35.314 -3.995 5.754 1.00 37.03 175 LYS A N 1
ATOM 1420 C CA . LYS A 1 175 ? -35.425 -3.066 6.886 1.00 37.03 175 LYS A CA 1
ATOM 1421 C C . LYS A 1 175 ? -36.444 -3.607 7.896 1.00 37.03 175 LYS A C 1
ATOM 1423 O O . LYS A 1 175 ? -37.453 -2.975 8.185 1.00 37.03 175 LYS A O 1
ATOM 1428 N N . GLN A 1 176 ? -36.199 -4.793 8.441 1.00 33.16 176 GLN A N 1
ATOM 1429 C CA . GLN A 1 176 ? -36.818 -5.217 9.688 1.00 33.16 176 GLN A CA 1
ATOM 1430 C C . GLN A 1 176 ? -35.837 -4.892 10.808 1.00 33.16 176 GLN A C 1
ATOM 1432 O O . GLN A 1 176 ? -34.941 -5.664 11.127 1.00 33.16 176 GLN A O 1
ATOM 1437 N N . SER A 1 177 ? -35.993 -3.679 11.340 1.00 35.88 177 SER A N 1
ATOM 1438 C CA . SER A 1 177 ? -35.863 -3.372 12.765 1.00 35.88 177 SER A CA 1
ATOM 1439 C C . SER A 1 177 ? -35.080 -4.393 13.609 1.00 35.88 177 SER A C 1
ATOM 1441 O O . SER A 1 177 ? -35.669 -5.178 14.348 1.00 35.88 177 SER A O 1
ATOM 1443 N N . THR A 1 178 ? -33.753 -4.307 13.611 1.00 33.59 178 THR A N 1
ATOM 1444 C CA . THR A 1 178 ? -32.936 -4.715 14.766 1.00 33.59 178 THR A CA 1
ATOM 1445 C C . THR A 1 178 ? -32.613 -3.495 15.627 1.00 33.59 178 THR A C 1
ATOM 1447 O O . THR A 1 178 ? -31.487 -3.261 16.049 1.00 33.59 178 THR A O 1
ATOM 1450 N N . SER A 1 179 ? -33.659 -2.733 15.961 1.00 36.94 179 SER A N 1
ATOM 1451 C CA . SER A 1 179 ? -33.731 -2.063 17.259 1.00 36.94 179 SER A CA 1
ATOM 1452 C C . SER A 1 179 ? -34.096 -3.125 18.299 1.00 36.94 179 SER A C 1
ATOM 1454 O O . SER A 1 179 ? -35.239 -3.243 18.725 1.00 36.94 179 SER A O 1
ATOM 1456 N N . MET A 1 180 ? -33.133 -3.977 18.641 1.00 27.25 180 MET A N 1
ATOM 1457 C CA . MET A 1 180 ? -33.170 -4.769 19.865 1.00 27.25 180 MET A CA 1
ATOM 1458 C C . MET A 1 180 ? -31.742 -4.945 20.358 1.00 27.25 180 MET A C 1
ATOM 1460 O O . MET A 1 180 ? -30.960 -5.703 19.796 1.00 27.25 180 MET A O 1
ATOM 1464 N N . ASN A 1 181 ? -31.434 -4.180 21.405 1.00 31.45 181 ASN A N 1
ATOM 1465 C CA . ASN A 1 181 ? -30.582 -4.549 22.526 1.00 31.45 181 ASN A CA 1
ATOM 1466 C C . ASN A 1 181 ? -29.442 -5.526 22.216 1.00 31.45 181 ASN A C 1
ATOM 1468 O O . ASN A 1 181 ? -29.636 -6.734 22.222 1.00 31.45 181 ASN A O 1
ATOM 1472 N N . ASN A 1 182 ? -28.219 -4.999 22.152 1.00 34.59 182 ASN A N 1
ATOM 1473 C CA . ASN A 1 182 ? -27.166 -5.552 22.994 1.00 34.59 182 ASN A CA 1
ATOM 1474 C C . ASN A 1 182 ? -26.242 -4.434 23.476 1.00 34.59 182 ASN A C 1
ATOM 1476 O O . ASN A 1 182 ? -25.419 -3.882 22.750 1.00 34.59 182 ASN A O 1
ATOM 1480 N N . ALA A 1 183 ? -26.462 -4.103 24.743 1.00 31.92 183 ALA A N 1
ATOM 1481 C CA . ALA A 1 183 ? -25.616 -3.332 25.627 1.00 31.92 183 ALA A CA 1
ATOM 1482 C C . ALA A 1 183 ? -24.118 -3.515 25.352 1.00 31.92 183 ALA A C 1
ATOM 1484 O O . ALA A 1 183 ? -23.655 -4.647 25.233 1.00 31.92 183 ALA A O 1
ATOM 1485 N N . ASN A 1 184 ? -23.382 -2.396 25.336 1.00 35.22 184 ASN A N 1
ATOM 1486 C CA . ASN A 1 184 ? -22.115 -2.147 26.048 1.00 35.22 184 ASN A CA 1
ATOM 1487 C C . ASN A 1 184 ? -21.046 -3.252 26.128 1.00 35.22 184 ASN A C 1
ATOM 1489 O O . ASN A 1 184 ? -20.134 -3.180 26.949 1.00 35.22 184 ASN A O 1
ATOM 1493 N N . THR A 1 185 ? -21.072 -4.234 25.247 1.00 38.41 185 THR A N 1
ATOM 1494 C CA . THR A 1 185 ? -20.025 -5.229 25.100 1.00 38.41 185 THR A CA 1
ATOM 1495 C C . THR A 1 185 ? -19.203 -4.779 23.914 1.00 38.41 185 THR A C 1
ATOM 1497 O O . THR A 1 185 ? -19.386 -5.225 22.785 1.00 38.41 185 THR A O 1
ATOM 1500 N N . LYS A 1 186 ? -18.295 -3.823 24.161 1.00 48.62 186 LYS A N 1
ATOM 1501 C CA . LYS A 1 186 ? -17.172 -3.619 23.243 1.00 48.62 186 LYS A CA 1
ATOM 1502 C C . LYS A 1 186 ? -16.601 -5.011 22.972 1.00 48.62 186 LYS A C 1
ATOM 1504 O O . LYS A 1 186 ? -16.220 -5.665 23.948 1.00 48.62 186 LYS A O 1
ATOM 1509 N N . PRO A 1 187 ? -16.603 -5.506 21.722 1.00 52.28 187 PRO A N 1
ATOM 1510 C CA . PRO A 1 187 ? -16.076 -6.828 21.450 1.00 52.28 187 PRO A CA 1
ATOM 1511 C C . PRO A 1 187 ? -14.637 -6.827 21.956 1.00 52.28 187 PRO A C 1
ATOM 1513 O O . PRO A 1 187 ? -13.823 -6.013 21.522 1.00 52.28 187 PRO A O 1
ATOM 1516 N N . ASN A 1 188 ? -14.346 -7.667 22.950 1.00 58.66 188 ASN A N 1
ATOM 1517 C CA . ASN A 1 188 ? -12.996 -7.802 23.471 1.00 58.66 188 ASN A CA 1
ATOM 1518 C C . ASN A 1 188 ? -12.195 -8.549 22.401 1.00 58.66 188 ASN A C 1
ATOM 1520 O O . ASN A 1 188 ? -12.202 -9.780 22.336 1.00 58.66 188 ASN A O 1
ATOM 1524 N N . ILE A 1 189 ? -11.638 -7.793 21.457 1.00 70.81 189 ILE A N 1
ATOM 1525 C CA . ILE A 1 189 ? -10.864 -8.322 20.342 1.00 70.81 189 ILE A CA 1
ATOM 1526 C C . ILE A 1 189 ? -9.501 -8.708 20.905 1.00 70.81 189 ILE A C 1
ATOM 1528 O O . ILE A 1 189 ? -8.630 -7.862 21.090 1.00 70.81 189 ILE A O 1
ATOM 1532 N N . LYS A 1 190 ? -9.329 -9.997 21.203 1.00 72.62 190 LYS A N 1
ATOM 1533 C CA . LYS A 1 190 ? -8.026 -10.539 21.570 1.00 72.62 190 LYS A CA 1
ATOM 1534 C C . LYS A 1 190 ? -7.214 -10.777 20.304 1.00 72.62 190 LYS A C 1
ATOM 1536 O O . LYS A 1 190 ? -7.668 -11.426 19.366 1.00 72.62 190 LYS A O 1
ATOM 1541 N N . THR A 1 191 ? -5.994 -10.262 20.300 1.00 74.19 191 THR A N 1
ATOM 1542 C CA . THR A 1 191 ? -5.022 -10.403 19.207 1.00 74.19 191 THR A CA 1
ATOM 1543 C C . THR A 1 191 ? -4.597 -11.861 18.990 1.00 74.19 191 THR A C 1
ATOM 1545 O O . THR A 1 191 ? -4.317 -12.271 17.863 1.00 74.19 191 THR A O 1
ATOM 1548 N N . THR A 1 192 ? -4.666 -12.674 20.050 1.00 73.56 192 THR A N 1
ATOM 1549 C CA . THR A 1 192 ? -4.392 -14.119 20.043 1.00 73.56 192 THR A CA 1
ATOM 1550 C C . THR A 1 192 ? -5.349 -14.924 19.170 1.00 73.56 192 THR A C 1
ATOM 1552 O O . THR A 1 192 ? -4.944 -15.953 18.644 1.00 73.56 192 THR A O 1
ATOM 1555 N N . ASP A 1 193 ? -6.592 -14.467 18.986 1.00 77.62 193 ASP A N 1
ATOM 1556 C CA . ASP A 1 193 ? -7.614 -15.206 18.226 1.00 77.62 193 ASP A CA 1
ATOM 1557 C C . ASP A 1 193 ? -7.262 -15.311 16.729 1.00 77.62 193 ASP A C 1
ATOM 1559 O O . ASP A 1 193 ? -7.757 -16.191 16.031 1.00 77.62 193 ASP A O 1
ATOM 1563 N N . PHE A 1 194 ? -6.414 -14.403 16.237 1.00 81.69 194 PHE A N 1
ATOM 1564 C CA . PHE A 1 194 ? -6.088 -14.247 14.817 1.00 81.69 194 PHE A CA 1
ATOM 1565 C C . PHE A 1 194 ? -4.595 -14.432 14.518 1.00 81.69 194 PHE A C 1
ATOM 1567 O O . PHE A 1 194 ? -4.146 -14.104 13.422 1.00 81.69 194 PHE A O 1
ATOM 1574 N N . ASN A 1 195 ? -3.815 -14.931 15.486 1.00 84.38 195 ASN A N 1
ATOM 1575 C CA . ASN A 1 195 ? -2.350 -15.010 15.413 1.00 84.38 195 ASN A CA 1
ATOM 1576 C C . ASN A 1 195 ? -1.675 -13.663 15.085 1.00 84.38 195 ASN A C 1
ATOM 1578 O O . ASN A 1 195 ? -0.597 -13.631 14.492 1.00 84.38 195 ASN A O 1
ATOM 1582 N N . CYS A 1 196 ? -2.286 -12.548 15.491 1.00 86.56 196 CYS A N 1
ATOM 1583 C CA . CYS A 1 196 ? -1.733 -11.216 15.283 1.00 86.56 196 CYS A CA 1
ATOM 1584 C C . CYS A 1 196 ? -0.866 -10.820 16.490 1.00 86.56 196 CYS A C 1
ATOM 1586 O O . CYS A 1 196 ? -1.379 -10.769 17.609 1.00 86.56 196 CYS A O 1
ATOM 1588 N N . PRO A 1 197 ? 0.421 -10.480 16.318 1.00 90.06 197 PRO A N 1
ATOM 1589 C CA . PRO A 1 197 ? 1.215 -9.912 17.403 1.00 90.06 197 PRO A CA 1
ATOM 1590 C C . PRO A 1 197 ? 0.658 -8.552 17.841 1.00 90.06 197 PRO A C 1
ATOM 1592 O O . PRO A 1 197 ? 0.455 -7.665 17.012 1.00 90.06 197 PRO A O 1
ATOM 1595 N N . GLU A 1 198 ? 0.460 -8.362 19.148 1.00 88.69 198 GLU A N 1
ATOM 1596 C CA . GLU A 1 198 ? -0.157 -7.147 19.704 1.00 88.69 198 GLU A CA 1
ATOM 1597 C C . GLU A 1 198 ? 0.579 -5.865 19.293 1.00 88.69 198 GLU A C 1
ATOM 1599 O O . GLU A 1 198 ? -0.059 -4.894 18.905 1.00 88.69 198 GLU A O 1
ATOM 1604 N N . LEU A 1 199 ? 1.916 -5.886 19.277 1.00 91.12 199 LEU A N 1
ATOM 1605 C CA . LEU A 1 199 ? 2.737 -4.742 18.863 1.00 91.12 199 LEU A CA 1
ATOM 1606 C C . LEU A 1 199 ? 2.429 -4.277 17.431 1.00 91.12 199 LEU A C 1
ATOM 1608 O O . LEU A 1 199 ? 2.316 -3.081 17.191 1.00 91.12 199 LEU A O 1
ATOM 1612 N N . LEU A 1 200 ? 2.253 -5.210 16.490 1.00 92.38 200 LEU A N 1
ATOM 1613 C CA . LEU A 1 200 ? 1.976 -4.880 15.086 1.00 92.38 200 LEU A CA 1
ATOM 1614 C C . LEU A 1 200 ? 0.548 -4.359 14.899 1.00 92.38 200 LEU A C 1
ATOM 1616 O O . LEU A 1 200 ? 0.299 -3.494 14.063 1.00 92.38 200 LEU A O 1
ATOM 1620 N N . VAL A 1 201 ? -0.396 -4.881 15.685 1.00 92.81 201 VAL A N 1
ATOM 1621 C CA . VAL A 1 201 ? -1.783 -4.402 15.688 1.00 92.81 201 VAL A CA 1
ATOM 1622 C C . VAL A 1 201 ? -1.846 -2.996 16.282 1.00 92.81 201 VAL A C 1
ATOM 1624 O O . VAL A 1 201 ? -2.488 -2.124 15.706 1.00 92.81 201 VAL A O 1
ATOM 1627 N N . ASN A 1 202 ? -1.134 -2.738 17.377 1.00 92.56 202 ASN A N 1
ATOM 1628 C CA . ASN A 1 202 ? -1.044 -1.409 17.977 1.00 92.56 202 ASN A CA 1
ATOM 1629 C C . ASN A 1 202 ? -0.469 -0.384 16.996 1.00 92.56 202 ASN A C 1
ATOM 1631 O O . ASN A 1 202 ? -1.052 0.687 16.834 1.00 92.56 202 ASN A O 1
ATOM 1635 N N . GLU A 1 203 ? 0.611 -0.745 16.296 1.00 93.56 203 GLU A N 1
ATOM 1636 C CA . GLU A 1 203 ? 1.197 0.081 15.238 1.00 93.56 203 GLU A CA 1
ATOM 1637 C C . GLU A 1 203 ? 0.163 0.406 14.156 1.00 93.56 203 GLU A C 1
ATOM 1639 O O . GLU A 1 203 ? -0.009 1.564 13.785 1.00 93.56 203 GLU A O 1
ATOM 1644 N N . SER A 1 204 ? -0.604 -0.598 13.710 1.00 94.31 204 SER A N 1
ATOM 1645 C CA . SER A 1 204 ? -1.651 -0.381 12.710 1.00 94.31 204 SER A CA 1
ATOM 1646 C C . SER A 1 204 ? -2.758 0.554 13.204 1.00 94.31 204 SER A C 1
ATOM 1648 O O . SER A 1 204 ? -3.187 1.424 12.456 1.00 94.31 204 SER A O 1
ATOM 1650 N N . ILE A 1 205 ? -3.196 0.435 14.464 1.00 94.06 205 ILE A N 1
ATOM 1651 C CA . ILE A 1 205 ? -4.234 1.303 15.041 1.00 94.06 205 ILE A CA 1
ATOM 1652 C C . ILE A 1 205 ? -3.755 2.753 15.048 1.00 94.06 205 ILE A C 1
ATOM 1654 O O . ILE A 1 205 ? -4.480 3.635 14.593 1.00 94.06 205 ILE A O 1
ATOM 1658 N N . ILE A 1 206 ? -2.542 3.000 15.551 1.00 94.25 206 ILE A N 1
ATOM 1659 C CA . ILE A 1 206 ? -1.982 4.352 15.606 1.00 94.25 206 ILE A CA 1
ATOM 1660 C C . ILE A 1 206 ? -1.804 4.912 14.198 1.00 94.25 206 ILE A C 1
ATOM 1662 O O . ILE A 1 206 ? -2.260 6.024 13.950 1.00 94.25 206 ILE A O 1
ATOM 1666 N N . TYR A 1 207 ? -1.264 4.124 13.266 1.00 95.44 207 TYR A N 1
ATOM 1667 C CA . TYR A 1 207 ? -1.089 4.533 11.874 1.00 95.44 207 TYR A CA 1
ATOM 1668 C C . TYR A 1 207 ? -2.406 4.967 11.217 1.00 95.44 207 TYR A C 1
ATOM 1670 O O . TYR A 1 207 ? -2.473 6.024 10.596 1.00 95.44 207 TYR A O 1
ATOM 1678 N N . ILE A 1 208 ? -3.473 4.176 11.381 1.00 95.00 208 ILE A N 1
ATOM 1679 C CA . ILE A 1 208 ? -4.803 4.479 10.829 1.00 95.00 208 ILE A CA 1
ATOM 1680 C C . ILE A 1 208 ? -5.339 5.792 11.402 1.00 95.00 208 ILE A C 1
ATOM 1682 O O . ILE A 1 208 ? -5.841 6.644 10.670 1.00 95.00 208 ILE A O 1
ATOM 1686 N N . LEU A 1 209 ? -5.242 5.963 12.721 1.00 94.56 209 LEU A N 1
ATOM 1687 C CA . LEU A 1 209 ? -5.721 7.173 13.383 1.00 94.56 209 LEU A CA 1
ATOM 1688 C C . LEU A 1 209 ? -4.894 8.392 12.975 1.00 94.56 209 LEU A C 1
ATOM 1690 O O . LEU A 1 209 ? -5.462 9.458 12.767 1.00 94.56 209 LEU A O 1
ATOM 1694 N N . ASP A 1 210 ? -3.582 8.237 12.814 1.00 94.44 210 ASP A N 1
ATOM 1695 C CA . ASP A 1 210 ? -2.705 9.296 12.330 1.00 94.44 210 ASP A CA 1
ATOM 1696 C C . ASP A 1 210 ? -2.994 9.692 10.890 1.00 94.44 210 ASP A C 1
ATOM 1698 O O . ASP A 1 210 ? -3.044 10.886 10.593 1.00 94.44 210 ASP A O 1
ATOM 1702 N N . TYR A 1 211 ? -3.259 8.724 10.017 1.00 94.88 211 TYR A N 1
ATOM 1703 C CA . TYR A 1 211 ? -3.702 9.002 8.658 1.00 94.88 211 TYR A CA 1
ATOM 1704 C C . TYR A 1 211 ? -4.958 9.882 8.664 1.00 94.88 211 TYR A C 1
ATOM 1706 O O . TYR A 1 211 ? -4.966 10.940 8.041 1.00 94.88 211 TYR A O 1
ATOM 1714 N N . TYR A 1 212 ? -5.984 9.532 9.443 1.00 94.00 212 TYR A N 1
ATOM 1715 C CA . TYR A 1 212 ? -7.211 10.333 9.497 1.00 94.00 212 TYR A CA 1
ATOM 1716 C C . TYR A 1 212 ? -7.084 11.648 10.259 1.00 94.00 212 TYR A C 1
ATOM 1718 O O . TYR A 1 212 ? -7.851 12.567 10.003 1.00 94.00 212 TYR A O 1
ATOM 1726 N N . VAL A 1 213 ? -6.131 11.792 11.175 1.00 93.19 213 VAL A N 1
ATOM 1727 C CA . VAL A 1 213 ? -5.891 13.088 11.824 1.00 93.19 213 VAL A CA 1
ATOM 1728 C C . VAL A 1 213 ? -5.243 14.078 10.853 1.00 93.19 213 VAL A C 1
ATOM 1730 O O . VAL A 1 213 ? -5.593 15.255 10.873 1.00 93.19 213 VAL A O 1
ATOM 1733 N N . HIS A 1 214 ? -4.337 13.618 9.987 1.00 92.81 214 HIS A N 1
ATOM 1734 C CA . HIS A 1 214 ? -3.540 14.507 9.134 1.00 92.81 214 HIS A CA 1
ATOM 1735 C C . HIS A 1 214 ? -4.027 14.594 7.681 1.00 92.81 214 HIS A C 1
ATOM 1737 O O . HIS A 1 214 ? -3.823 15.617 7.037 1.00 92.81 214 HIS A O 1
ATOM 1743 N N . GLN A 1 215 ? -4.650 13.539 7.152 1.00 91.44 215 GLN A N 1
ATOM 1744 C CA . GLN A 1 215 ? -4.958 13.375 5.724 1.00 91.44 215 GLN A CA 1
ATOM 1745 C C . GLN A 1 215 ? -6.451 13.144 5.443 1.00 91.44 215 GLN A C 1
ATOM 1747 O O . GLN A 1 215 ? -6.814 12.726 4.346 1.00 91.44 215 GLN A O 1
ATOM 1752 N N . TYR A 1 216 ? -7.346 13.466 6.390 1.00 89.38 216 TYR A N 1
ATOM 1753 C CA . TYR A 1 216 ? -8.799 13.302 6.203 1.00 89.38 216 TYR A CA 1
ATOM 1754 C C . TYR A 1 216 ? -9.338 13.986 4.938 1.00 89.38 216 TYR A C 1
ATOM 1756 O O . TYR A 1 216 ? -10.285 13.506 4.327 1.00 89.38 216 TYR A O 1
ATOM 1764 N N . GLY A 1 217 ? -8.723 15.097 4.519 1.00 87.69 217 GLY A N 1
ATOM 1765 C CA . GLY A 1 217 ? -9.135 15.840 3.328 1.00 87.69 217 GLY A CA 1
ATOM 1766 C C . GLY A 1 217 ? -9.067 15.040 2.022 1.00 87.69 217 GLY A C 1
ATOM 1767 O O . GLY A 1 217 ? -9.857 15.325 1.125 1.00 87.69 217 GLY A O 1
ATOM 1768 N N . PHE A 1 218 ? -8.172 14.049 1.944 1.00 87.81 218 PHE A N 1
ATOM 1769 C CA . PHE A 1 218 ? -7.962 13.179 0.779 1.00 87.81 218 PHE A CA 1
ATOM 1770 C C . PHE A 1 218 ? -8.601 11.793 0.935 1.00 87.81 218 PHE A C 1
ATOM 1772 O O . PHE A 1 218 ? -8.461 10.952 0.052 1.00 87.81 218 PHE A O 1
ATOM 1779 N N . SER A 1 219 ? -9.266 11.540 2.062 1.00 91.06 219 SER A N 1
ATOM 1780 C CA . SER A 1 219 ? -9.899 10.257 2.342 1.00 91.06 219 SER A CA 1
ATOM 1781 C C . SER A 1 219 ? -11.210 10.107 1.577 1.00 91.06 219 SER A C 1
ATOM 1783 O O . SER A 1 219 ? -12.030 11.028 1.539 1.00 91.06 219 SER A O 1
ATOM 1785 N N . VAL A 1 220 ? -11.460 8.896 1.082 1.00 91.12 220 VAL A N 1
ATOM 1786 C CA . VAL A 1 220 ? -12.747 8.513 0.492 1.00 91.12 220 VAL A CA 1
ATOM 1787 C C . VAL A 1 220 ? -13.875 8.561 1.526 1.00 91.12 220 VAL A C 1
ATOM 1789 O O . VAL A 1 220 ? -15.013 8.863 1.179 1.00 91.12 220 VAL A O 1
ATOM 1792 N N . LEU A 1 221 ? -13.590 8.372 2.823 1.00 87.25 221 LEU A N 1
ATOM 1793 C CA . LEU A 1 221 ? -14.602 8.479 3.886 1.00 87.25 221 LEU A CA 1
ATOM 1794 C C . LEU A 1 221 ? -15.299 9.839 3.927 1.00 87.25 221 LEU A C 1
ATOM 1796 O O . LEU A 1 221 ? -16.425 9.917 4.416 1.00 87.25 221 LEU A O 1
ATOM 1800 N N . LYS A 1 222 ? -14.652 10.903 3.439 1.00 88.12 222 LYS A N 1
ATOM 1801 C CA . LYS A 1 222 ? -15.242 12.243 3.373 1.00 88.12 222 LYS A CA 1
ATOM 1802 C C . LYS A 1 222 ? -16.505 12.281 2.508 1.00 88.12 222 LYS A C 1
ATOM 1804 O O . LYS A 1 222 ? -17.382 13.096 2.768 1.00 88.12 222 LYS A O 1
ATOM 1809 N N . GLU A 1 223 ? -16.607 11.411 1.506 1.00 87.56 223 GLU A N 1
ATOM 1810 C CA . GLU A 1 223 ? -17.782 11.323 0.631 1.00 87.56 223 GLU A CA 1
ATOM 1811 C C . GLU A 1 223 ? -18.961 10.616 1.313 1.00 87.56 223 GLU A C 1
ATOM 1813 O O . GLU A 1 223 ? -20.114 10.914 1.019 1.00 87.56 223 GLU A O 1
ATOM 1818 N N . TYR A 1 224 ? -18.679 9.715 2.260 1.00 86.75 224 TYR A N 1
ATOM 1819 C CA . TYR A 1 224 ? -19.685 8.868 2.911 1.00 86.75 224 TYR A CA 1
ATOM 1820 C C . TYR A 1 224 ? -20.114 9.367 4.296 1.00 86.75 224 TYR A C 1
ATOM 1822 O O . TYR A 1 224 ? -21.163 8.951 4.803 1.00 86.75 224 TYR A O 1
ATOM 1830 N N . LEU A 1 225 ? -19.319 10.230 4.932 1.00 84.62 225 LEU A N 1
ATOM 1831 C CA . LEU A 1 225 ? -19.601 10.806 6.246 1.00 84.62 225 LEU A CA 1
ATOM 1832 C C . LEU A 1 225 ? -19.989 12.286 6.142 1.00 84.62 225 LEU A C 1
ATOM 1834 O O . LEU A 1 225 ? -19.421 13.025 5.339 1.00 84.62 225 LEU A O 1
ATOM 1838 N N . PRO A 1 226 ? -20.907 12.769 6.999 1.00 83.38 226 PRO A N 1
ATOM 1839 C CA . PRO A 1 226 ? -21.224 14.188 7.045 1.00 83.38 226 PRO A CA 1
ATOM 1840 C C . PRO A 1 226 ? -20.006 14.990 7.515 1.00 83.38 226 PRO A C 1
ATOM 1842 O O . PRO A 1 226 ? -19.272 14.551 8.401 1.00 83.38 226 PRO A O 1
ATOM 1845 N N . ALA A 1 227 ? -19.833 16.204 6.984 1.00 80.00 227 ALA A N 1
ATOM 1846 C CA . ALA A 1 227 ? -18.703 17.074 7.330 1.00 80.00 227 ALA A CA 1
ATOM 1847 C C . ALA A 1 227 ? -18.602 17.362 8.841 1.00 80.00 227 ALA A C 1
ATOM 1849 O O . ALA A 1 227 ? -17.506 17.441 9.399 1.00 80.00 227 ALA A O 1
ATOM 1850 N N . ILE A 1 228 ? -19.754 17.485 9.507 1.00 81.94 228 ILE A N 1
ATOM 1851 C CA . ILE A 1 228 ? -19.862 17.715 10.946 1.00 81.94 228 ILE A CA 1
ATOM 1852 C C . ILE A 1 228 ? -20.462 16.472 11.592 1.00 81.94 228 ILE A C 1
ATOM 1854 O O . ILE A 1 228 ? -21.538 16.014 11.209 1.00 81.94 228 ILE A O 1
ATOM 1858 N N . ASN A 1 229 ? -19.777 15.972 12.613 1.00 80.19 229 ASN A N 1
ATOM 1859 C CA . ASN A 1 229 ? -20.273 14.904 13.461 1.00 80.19 229 ASN A CA 1
ATOM 1860 C C . ASN A 1 229 ? -21.390 15.445 14.364 1.00 80.19 229 ASN A C 1
ATOM 1862 O O . ASN A 1 229 ? -21.156 16.386 15.133 1.00 80.19 229 ASN A O 1
ATOM 1866 N N . LYS A 1 230 ? -22.591 14.854 14.323 1.00 76.19 230 LYS A N 1
ATOM 1867 C CA . LYS A 1 230 ? -23.744 15.404 15.065 1.00 76.19 230 LYS A CA 1
ATOM 1868 C C . LYS A 1 230 ? -23.578 15.280 16.578 1.00 76.19 230 LYS A C 1
ATOM 1870 O O . LYS A 1 230 ? -24.084 16.125 17.310 1.00 76.19 230 LYS A O 1
ATOM 1875 N N . LYS A 1 231 ? -22.853 14.262 17.060 1.00 76.38 231 LYS A N 1
ATOM 1876 C CA . LYS A 1 231 ? -22.615 14.043 18.500 1.00 76.38 231 LYS A CA 1
ATOM 1877 C C . LYS A 1 231 ? -21.605 15.024 19.086 1.00 76.38 231 LYS A C 1
ATOM 1879 O O . LYS A 1 231 ? -21.751 15.439 20.231 1.00 76.38 231 LYS A O 1
ATOM 1884 N N . LEU A 1 232 ? -20.568 15.366 18.324 1.00 74.19 232 LEU A N 1
ATOM 1885 C CA . LEU A 1 232 ? -19.502 16.269 18.771 1.00 74.19 232 LEU A CA 1
ATOM 1886 C C . LEU A 1 232 ? -19.770 17.736 18.410 1.00 74.19 232 LEU A C 1
ATOM 1888 O O . LEU A 1 232 ? -19.168 18.615 19.024 1.00 74.19 232 LEU A O 1
ATOM 1892 N N . GLY A 1 233 ? -20.621 18.003 17.413 1.00 78.69 233 GLY A N 1
ATOM 1893 C CA . GLY A 1 233 ? -20.822 19.343 16.850 1.00 78.69 233 GLY A CA 1
ATOM 1894 C C . GLY A 1 233 ? -19.559 19.914 16.196 1.00 78.69 233 GLY A C 1
ATOM 1895 O O . GLY A 1 233 ? -19.423 21.125 16.060 1.00 78.69 233 GLY A O 1
ATOM 1896 N N . LYS A 1 234 ? -18.604 19.046 15.845 1.00 84.62 234 LYS A N 1
ATOM 1897 C CA . LYS A 1 234 ? -17.291 19.387 15.288 1.00 84.62 234 LYS A CA 1
ATOM 1898 C C . LYS A 1 234 ? -17.018 18.561 14.038 1.00 84.62 234 LYS A C 1
ATOM 1900 O O . LYS A 1 234 ? -17.715 17.583 13.771 1.00 84.62 234 LYS A O 1
ATOM 1905 N N . GLU A 1 235 ? -15.979 18.936 13.302 1.00 84.69 235 GLU A N 1
ATOM 1906 C CA . GLU A 1 235 ? -15.477 18.164 12.165 1.00 84.69 235 GLU A CA 1
ATOM 1907 C C . GLU A 1 235 ? -15.143 16.717 12.559 1.00 84.69 235 GLU A C 1
ATOM 1909 O O . GLU A 1 235 ? -14.702 16.445 13.682 1.00 84.69 235 GLU A O 1
ATOM 1914 N N . GLN A 1 236 ? -15.309 15.785 11.618 1.00 84.00 236 GLN A N 1
ATOM 1915 C CA . GLN A 1 236 ? -15.076 14.351 11.847 1.00 84.00 236 GLN A CA 1
ATOM 1916 C C . GLN A 1 236 ? -13.650 14.035 12.332 1.00 84.00 236 GLN A C 1
ATOM 1918 O O . GLN A 1 236 ? -13.454 13.100 13.108 1.00 84.00 236 GLN A O 1
ATOM 1923 N N . ILE A 1 237 ? -12.660 14.860 11.973 1.00 88.31 237 ILE A N 1
ATOM 1924 C CA . ILE A 1 237 ? -11.259 14.739 12.416 1.00 88.31 237 ILE A CA 1
ATOM 1925 C C . ILE A 1 237 ? -11.159 14.646 13.949 1.00 88.31 237 ILE A C 1
ATOM 1927 O O . ILE A 1 237 ? -10.394 13.840 14.487 1.00 88.31 237 ILE A O 1
ATOM 1931 N N . PHE A 1 238 ? -11.985 15.403 14.682 1.00 87.50 238 PHE A N 1
ATOM 1932 C CA . PHE A 1 238 ? -11.976 15.390 16.147 1.00 87.50 238 PHE A CA 1
ATOM 1933 C C . PHE A 1 238 ? -12.398 14.039 16.732 1.00 87.50 238 PHE A C 1
ATOM 1935 O O . PHE A 1 238 ? -11.950 13.683 17.823 1.00 87.50 238 PHE A O 1
ATOM 1942 N N . GLN A 1 239 ? -13.221 13.260 16.027 1.00 87.94 239 GLN A N 1
ATOM 1943 C CA . GLN A 1 239 ? -13.577 11.908 16.449 1.00 87.94 239 GLN A CA 1
ATOM 1944 C C . GLN A 1 239 ? -12.346 10.991 16.433 1.00 87.94 239 GLN A C 1
ATOM 1946 O O . GLN A 1 239 ? -12.104 10.272 17.407 1.00 87.94 239 GLN A O 1
ATOM 1951 N N . PHE A 1 240 ? -11.533 11.061 15.375 1.00 90.75 240 PHE A N 1
ATOM 1952 C CA . PHE A 1 240 ? -10.288 10.300 15.257 1.00 90.75 240 PHE A CA 1
ATOM 1953 C C . PHE A 1 240 ? -9.240 10.765 16.271 1.00 90.75 240 PHE A C 1
ATOM 1955 O O . PHE A 1 240 ? -8.622 9.932 16.933 1.00 90.75 240 PHE A O 1
ATOM 1962 N N . MET A 1 241 ? -9.112 12.077 16.493 1.00 90.56 241 MET A N 1
ATOM 1963 C CA . MET A 1 241 ? -8.209 12.637 17.507 1.00 90.56 241 MET A CA 1
ATOM 1964 C C . MET A 1 241 ? -8.589 12.190 18.931 1.00 90.56 241 MET A C 1
ATOM 1966 O O . MET A 1 241 ? -7.735 11.763 19.712 1.00 90.56 241 MET A O 1
ATOM 1970 N N . ASN A 1 242 ? -9.885 12.215 19.259 1.00 89.81 242 ASN A N 1
ATOM 1971 C CA . ASN A 1 242 ? -10.408 11.732 20.539 1.00 89.81 242 ASN A CA 1
ATOM 1972 C C . ASN A 1 242 ? -10.241 10.221 20.714 1.00 89.81 242 ASN A C 1
ATOM 1974 O O . ASN A 1 242 ? -10.144 9.736 21.842 1.00 89.81 242 ASN A O 1
ATOM 1978 N N . LEU A 1 243 ? -10.254 9.454 19.623 1.00 89.19 243 LEU A N 1
ATOM 1979 C CA . LEU A 1 243 ? -9.975 8.027 19.684 1.00 89.19 243 LEU A CA 1
ATOM 1980 C C . LEU A 1 243 ? -8.476 7.765 19.864 1.00 89.19 243 LEU A C 1
ATOM 1982 O O . LEU A 1 243 ? -8.111 6.942 20.702 1.00 89.19 243 LEU A O 1
ATOM 1986 N N . LYS A 1 244 ? -7.613 8.507 19.162 1.00 91.25 244 LYS A N 1
ATOM 1987 C CA . LYS A 1 244 ? -6.153 8.412 19.285 1.00 91.25 244 LYS A CA 1
ATOM 1988 C C . LYS A 1 244 ? -5.688 8.628 20.721 1.00 91.25 244 LYS A C 1
ATOM 1990 O O . LYS A 1 244 ? -4.900 7.834 21.226 1.00 91.25 244 LYS A O 1
ATOM 1995 N N . SER A 1 245 ? -6.251 9.613 21.425 1.00 89.88 245 SER A N 1
ATOM 1996 C CA . SER A 1 245 ? -5.888 9.886 22.824 1.00 89.88 245 SER A CA 1
ATOM 1997 C C . SER A 1 245 ? -6.128 8.696 23.767 1.00 89.88 245 SER A C 1
ATOM 1999 O O . SER A 1 245 ? -5.385 8.514 24.733 1.00 89.88 245 SER A O 1
ATOM 2001 N N . LYS A 1 246 ? -7.106 7.829 23.462 1.00 87.94 246 LYS A N 1
ATOM 2002 C CA . LYS A 1 246 ? -7.382 6.597 24.224 1.00 87.94 246 LYS A CA 1
ATOM 2003 C C . LYS A 1 246 ? -6.310 5.522 24.018 1.00 87.94 246 LYS A C 1
ATOM 2005 O O . LYS A 1 246 ? -6.175 4.644 24.866 1.00 87.94 246 LYS A O 1
ATOM 2010 N N . PHE A 1 247 ? -5.540 5.607 22.935 1.00 87.12 247 PHE A N 1
ATOM 2011 C CA . PHE A 1 247 ? -4.509 4.644 22.548 1.00 87.12 247 PHE A CA 1
ATOM 2012 C C . PHE A 1 247 ? -3.069 5.131 22.795 1.00 87.12 247 PHE A C 1
ATOM 2014 O O . PHE A 1 247 ? -2.120 4.415 22.497 1.00 87.12 247 PHE A O 1
ATOM 2021 N N . ASN A 1 248 ? -2.873 6.286 23.441 1.00 81.19 248 ASN A N 1
ATOM 2022 C CA . ASN A 1 248 ? -1.538 6.844 23.721 1.00 81.19 248 ASN A CA 1
ATOM 2023 C C . ASN A 1 248 ? -0.612 5.939 24.560 1.00 81.19 248 ASN A C 1
ATOM 2025 O O . ASN A 1 248 ? 0.592 6.161 24.595 1.00 81.19 248 ASN A O 1
ATOM 2029 N N . LYS A 1 249 ? -1.160 4.952 25.280 1.00 83.81 249 LYS A N 1
ATOM 2030 C CA . LYS A 1 249 ? -0.394 4.046 26.156 1.00 83.81 249 LYS A CA 1
ATOM 2031 C C . LYS A 1 249 ? -0.024 2.715 25.492 1.00 83.81 249 LYS A C 1
ATOM 2033 O O . LYS A 1 249 ? 0.501 1.834 26.172 1.00 83.81 249 LYS A O 1
ATOM 2038 N N . LEU A 1 250 ? -0.343 2.531 24.210 1.00 85.44 250 LEU A N 1
ATOM 2039 C CA . LEU A 1 250 ? -0.019 1.298 23.501 1.00 85.44 250 LEU A CA 1
ATOM 2040 C C . LEU A 1 250 ? 1.497 1.146 23.327 1.00 85.44 250 LEU A C 1
ATOM 2042 O O . LEU A 1 250 ? 2.212 2.113 23.073 1.00 85.44 250 LEU A O 1
ATOM 2046 N N . LYS A 1 251 ? 1.985 -0.091 23.445 1.00 87.50 251 LYS A N 1
ATOM 2047 C CA . LYS A 1 251 ? 3.368 -0.426 23.090 1.00 87.50 251 LYS A CA 1
ATOM 2048 C C . LYS A 1 251 ? 3.475 -0.555 21.573 1.00 87.50 251 LYS A C 1
ATOM 2050 O O . LYS A 1 251 ? 2.664 -1.265 20.974 1.00 87.50 251 LYS A O 1
ATOM 2055 N N . LEU A 1 252 ? 4.482 0.099 21.006 1.00 88.62 252 LEU A N 1
ATOM 2056 C CA . LEU A 1 252 ? 4.759 0.173 19.572 1.00 88.62 252 LEU A CA 1
ATOM 2057 C C . LEU A 1 252 ? 6.032 -0.593 19.207 1.00 88.62 252 LEU A C 1
ATOM 2059 O O . LEU A 1 252 ? 6.746 -1.097 20.084 1.00 88.62 252 LEU A O 1
ATOM 2063 N N . ILE A 1 253 ? 6.296 -0.707 17.906 1.00 86.69 253 ILE A N 1
ATOM 2064 C CA . ILE A 1 253 ? 7.528 -1.313 17.395 1.00 86.69 253 ILE A CA 1
ATOM 2065 C C . ILE A 1 253 ? 8.728 -0.460 17.832 1.00 86.69 253 ILE A C 1
ATOM 2067 O O . ILE A 1 253 ? 8.640 0.758 17.964 1.00 86.69 253 ILE A O 1
ATOM 2071 N N . ASN A 1 254 ? 9.864 -1.105 18.098 1.00 84.88 254 ASN A N 1
ATOM 2072 C CA . ASN A 1 254 ? 11.090 -0.398 18.441 1.00 84.88 254 ASN A CA 1
ATOM 2073 C C . ASN A 1 254 ? 11.899 -0.026 17.188 1.00 84.88 254 ASN A C 1
ATOM 2075 O O . ASN A 1 254 ? 11.923 -0.741 16.191 1.00 84.88 254 ASN A O 1
ATOM 2079 N N . GLU A 1 255 ? 12.640 1.075 17.261 1.00 81.94 255 GLU A N 1
ATOM 2080 C CA . GLU A 1 255 ? 13.458 1.564 16.140 1.00 81.94 255 GLU A CA 1
ATOM 2081 C C . GLU A 1 255 ? 14.889 0.995 16.148 1.00 81.94 255 GLU A C 1
ATOM 2083 O O . GLU A 1 255 ? 15.781 1.505 15.473 1.00 81.94 255 GLU A O 1
ATOM 2088 N N . ILE A 1 256 ? 15.144 -0.078 16.909 1.00 79.88 256 ILE A N 1
ATOM 2089 C CA . ILE A 1 256 ? 16.499 -0.629 17.098 1.00 79.88 256 ILE A CA 1
ATOM 2090 C C . ILE A 1 256 ? 17.133 -1.000 15.749 1.00 79.88 256 ILE A C 1
ATOM 2092 O O . ILE A 1 256 ? 18.299 -0.681 15.500 1.00 79.88 256 ILE A O 1
ATOM 2096 N N . SER A 1 257 ? 16.357 -1.620 14.857 1.00 69.56 257 SER A N 1
ATOM 2097 C CA . SER A 1 257 ? 16.803 -2.014 13.514 1.00 69.56 257 SER A CA 1
ATOM 2098 C C . SER A 1 257 ? 17.119 -0.825 12.601 1.00 69.56 257 SER A C 1
ATOM 2100 O O . SER A 1 257 ? 17.921 -0.966 11.683 1.00 69.56 257 SER A O 1
ATOM 2102 N N . CYS A 1 258 ? 16.556 0.353 12.882 1.00 72.75 258 CYS A N 1
ATOM 2103 C CA . CYS A 1 258 ? 16.822 1.599 12.159 1.00 72.75 258 CYS A CA 1
ATOM 2104 C C . CYS A 1 258 ? 18.044 2.352 12.710 1.00 72.75 258 CYS A C 1
ATOM 2106 O O . CYS A 1 258 ? 18.360 3.451 12.257 1.00 72.75 258 CYS A O 1
ATOM 2108 N N . SER A 1 259 ? 18.748 1.787 13.697 1.00 79.00 259 SER A N 1
ATOM 2109 C CA . SER A 1 259 ? 19.937 2.419 14.261 1.00 79.00 259 SER A CA 1
ATOM 2110 C C . SER A 1 259 ? 21.027 2.622 13.204 1.00 79.00 259 SER A C 1
ATOM 2112 O O . SER A 1 259 ? 21.276 1.766 12.349 1.00 79.00 259 SER A O 1
ATOM 2114 N N . LYS A 1 260 ? 21.755 3.742 13.325 1.00 74.19 260 LYS A N 1
ATOM 2115 C CA . LYS A 1 260 ? 22.865 4.126 12.429 1.00 74.19 260 LYS A CA 1
ATOM 2116 C C . LYS A 1 260 ? 23.955 3.054 12.292 1.00 74.19 260 LYS A C 1
ATOM 2118 O O . LYS A 1 260 ? 24.722 3.090 11.342 1.00 74.19 260 LYS A O 1
ATOM 2123 N N . ASN A 1 261 ? 24.021 2.098 13.219 1.00 78.94 261 ASN A N 1
ATOM 2124 C CA . ASN A 1 261 ? 25.006 1.019 13.206 1.00 78.94 261 ASN A CA 1
ATOM 2125 C C . ASN A 1 261 ? 24.545 -0.222 12.430 1.00 78.94 261 ASN A C 1
ATOM 2127 O O . ASN A 1 261 ? 25.394 -0.958 11.925 1.00 78.94 261 ASN A O 1
ATOM 2131 N N . LEU A 1 262 ? 23.237 -0.494 12.384 1.00 78.31 262 LEU A N 1
ATOM 2132 C CA . LEU A 1 262 ? 22.679 -1.688 11.742 1.00 78.31 262 LEU A CA 1
ATOM 2133 C C . LEU A 1 262 ? 22.279 -1.412 10.293 1.00 78.31 262 LEU A C 1
ATOM 2135 O O . LEU A 1 262 ? 22.577 -2.229 9.426 1.00 78.31 262 LEU A O 1
ATOM 2139 N N . LEU A 1 263 ? 21.693 -0.245 10.019 1.00 79.81 263 LEU A N 1
ATOM 2140 C CA . LEU A 1 263 ? 21.160 0.087 8.698 1.00 79.81 263 LEU A CA 1
ATOM 2141 C C . LEU A 1 263 ? 22.231 0.100 7.585 1.00 79.81 263 LEU A C 1
ATOM 2143 O O . LEU A 1 263 ? 22.013 -0.547 6.564 1.00 79.81 263 LEU A O 1
ATOM 2147 N N . PRO A 1 264 ? 23.436 0.685 7.768 1.00 80.69 264 PRO A N 1
ATOM 2148 C CA . PRO A 1 264 ? 24.491 0.623 6.747 1.00 80.69 264 PRO A CA 1
ATOM 2149 C C . PRO A 1 264 ? 25.077 -0.780 6.531 1.00 80.69 264 PRO A C 1
ATOM 2151 O O . PRO A 1 264 ? 25.706 -1.040 5.504 1.00 80.69 264 PRO A O 1
ATOM 2154 N N . LYS A 1 265 ? 24.907 -1.686 7.505 1.00 80.19 265 LYS A N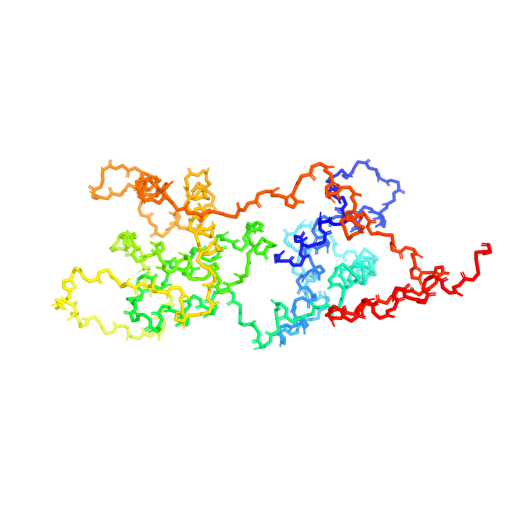 1
ATOM 2155 C CA . LYS A 1 265 ? 25.374 -3.078 7.415 1.00 80.19 265 LYS A CA 1
ATOM 2156 C C . LYS A 1 265 ? 24.382 -3.974 6.676 1.00 80.19 265 LYS A C 1
ATOM 2158 O O . LYS A 1 265 ? 24.744 -5.094 6.315 1.00 80.19 265 LYS A O 1
ATOM 2163 N N . ASP A 1 266 ? 23.154 -3.508 6.453 1.00 79.81 266 ASP A N 1
ATOM 2164 C CA . ASP A 1 266 ? 22.148 -4.279 5.743 1.00 79.81 266 ASP A CA 1
ATOM 2165 C C . ASP A 1 266 ? 22.336 -4.168 4.224 1.00 79.81 266 ASP A C 1
ATOM 2167 O O . ASP A 1 266 ? 21.891 -3.231 3.561 1.00 79.81 266 ASP A O 1
ATOM 2171 N N . ASN A 1 267 ? 22.990 -5.177 3.652 1.00 81.25 267 ASN A N 1
ATOM 2172 C CA . ASN A 1 267 ? 23.174 -5.286 2.207 1.00 81.25 267 ASN A CA 1
ATOM 2173 C C . ASN A 1 267 ? 21.850 -5.454 1.440 1.00 81.25 267 ASN A C 1
ATOM 2175 O O . ASN A 1 267 ? 21.854 -5.311 0.220 1.00 81.25 267 ASN A O 1
ATOM 2179 N N . TYR A 1 268 ? 20.740 -5.789 2.110 1.00 81.94 268 TYR A N 1
ATOM 2180 C CA . TYR A 1 268 ? 19.438 -5.925 1.463 1.00 81.94 268 TYR A CA 1
ATOM 2181 C C . TYR A 1 268 ? 18.883 -4.583 0.980 1.00 81.94 268 TYR A C 1
ATOM 2183 O O . TYR A 1 268 ? 18.262 -4.554 -0.074 1.00 81.94 268 TYR A O 1
ATOM 2191 N N . LEU A 1 269 ? 19.131 -3.493 1.714 1.00 81.44 269 LEU A N 1
ATOM 2192 C CA . LEU A 1 269 ? 18.587 -2.158 1.432 1.00 81.44 269 LEU A CA 1
ATOM 2193 C C . LEU A 1 269 ? 19.445 -1.329 0.463 1.00 81.44 269 LEU A C 1
ATOM 2195 O O . LEU A 1 269 ? 19.167 -0.154 0.237 1.00 81.44 269 LEU A O 1
ATOM 2199 N N . ARG A 1 270 ? 20.502 -1.913 -0.110 1.00 82.62 270 ARG A N 1
ATOM 2200 C CA . ARG A 1 270 ? 21.293 -1.243 -1.150 1.00 82.62 270 ARG A CA 1
ATOM 2201 C C . ARG A 1 270 ? 20.487 -1.142 -2.445 1.00 82.62 270 ARG A C 1
ATOM 2203 O O . ARG A 1 270 ? 19.702 -2.036 -2.760 1.00 82.62 270 ARG A O 1
ATOM 2210 N N . ILE A 1 271 ? 20.741 -0.079 -3.210 1.00 82.31 271 ILE A N 1
ATOM 2211 C CA . ILE A 1 271 ? 20.183 0.097 -4.557 1.00 82.31 271 ILE A CA 1
ATOM 2212 C C . ILE A 1 271 ? 20.502 -1.151 -5.383 1.00 82.31 271 ILE A C 1
ATOM 2214 O O . ILE A 1 271 ? 21.632 -1.648 -5.379 1.00 82.31 271 ILE A O 1
ATOM 2218 N N . TRP A 1 272 ? 19.480 -1.689 -6.044 1.00 84.06 272 TRP A N 1
ATOM 2219 C CA . TRP A 1 272 ? 19.606 -2.934 -6.783 1.00 84.06 272 TRP A CA 1
ATOM 2220 C C . TRP A 1 272 ? 20.295 -2.699 -8.129 1.00 84.06 272 TRP A C 1
ATOM 2222 O O . TRP A 1 272 ? 19.799 -1.947 -8.963 1.00 84.06 272 TRP A O 1
ATOM 2232 N N . ASP A 1 273 ? 21.412 -3.387 -8.366 1.00 83.94 273 ASP A N 1
ATOM 2233 C CA . ASP A 1 273 ? 22.095 -3.361 -9.659 1.00 83.94 273 ASP A CA 1
ATOM 2234 C C . ASP A 1 273 ? 21.507 -4.415 -10.610 1.00 83.94 273 ASP A C 1
ATOM 2236 O O . ASP A 1 273 ? 21.843 -5.606 -10.551 1.00 83.94 273 ASP A O 1
ATOM 2240 N N . TYR A 1 274 ? 20.653 -3.960 -11.528 1.00 84.19 274 TYR A N 1
ATOM 2241 C CA . TYR A 1 274 ? 20.032 -4.796 -12.558 1.00 84.19 274 TYR A CA 1
ATOM 2242 C C . TYR A 1 274 ? 21.037 -5.399 -13.555 1.00 84.19 274 TYR A C 1
ATOM 2244 O O . TYR A 1 274 ? 20.708 -6.386 -14.215 1.00 84.19 274 TYR A O 1
ATOM 2252 N N . THR A 1 275 ? 22.271 -4.883 -13.645 1.00 83.38 275 THR A N 1
ATOM 2253 C CA . THR A 1 275 ? 23.313 -5.434 -14.532 1.00 83.38 275 THR A CA 1
ATOM 2254 C C . THR A 1 275 ? 23.957 -6.707 -13.980 1.00 83.38 275 THR A C 1
ATOM 2256 O O . THR A 1 275 ? 24.601 -7.449 -14.726 1.00 83.38 275 THR A O 1
ATOM 2259 N N . THR A 1 276 ? 23.722 -7.029 -12.703 1.00 79.88 276 THR A N 1
ATOM 2260 C CA . THR A 1 276 ? 24.246 -8.244 -12.057 1.00 79.88 276 THR A CA 1
ATOM 2261 C C . THR A 1 276 ? 23.824 -9.515 -12.802 1.00 79.88 276 THR A C 1
ATOM 2263 O O . THR A 1 276 ? 24.616 -10.445 -12.953 1.00 79.88 276 THR A O 1
ATOM 2266 N N . GLY A 1 277 ? 22.593 -9.551 -13.324 1.00 70.38 277 GLY A N 1
ATOM 2267 C CA . GLY A 1 277 ? 22.097 -10.671 -14.129 1.00 70.38 277 GLY A CA 1
ATOM 2268 C C . GLY A 1 277 ? 22.673 -10.735 -15.548 1.00 70.38 277 GLY A C 1
ATOM 2269 O O . GLY A 1 277 ? 22.627 -11.792 -16.162 1.00 70.38 277 GLY A O 1
ATOM 2270 N N . MET A 1 278 ? 23.224 -9.632 -16.065 1.00 72.06 278 MET A N 1
ATOM 2271 C CA . MET A 1 278 ? 23.864 -9.588 -17.387 1.00 72.06 278 MET A CA 1
ATOM 2272 C C . MET A 1 278 ? 25.328 -10.035 -17.329 1.00 72.06 278 MET A C 1
ATOM 2274 O O . MET A 1 278 ? 25.812 -10.675 -18.256 1.00 72.06 278 MET A O 1
ATOM 2278 N N . LYS A 1 279 ? 26.038 -9.696 -16.243 1.00 75.31 279 LYS A N 1
ATOM 2279 C CA . LYS A 1 279 ? 27.456 -10.046 -16.038 1.00 75.31 279 LYS A CA 1
ATOM 2280 C C . LYS A 1 279 ? 27.658 -11.418 -15.382 1.00 75.31 279 LYS A C 1
ATOM 2282 O O . LYS A 1 279 ? 28.770 -11.935 -15.385 1.00 75.31 279 LYS A O 1
ATOM 2287 N N . GLY A 1 280 ? 26.611 -11.993 -14.794 1.00 78.94 280 GLY A N 1
ATOM 2288 C CA . GLY A 1 280 ? 26.690 -13.229 -14.022 1.00 78.94 280 GLY A CA 1
ATOM 2289 C C . GLY A 1 280 ? 25.322 -13.867 -13.804 1.00 78.94 280 GLY A C 1
ATOM 2290 O O . GLY A 1 280 ? 24.510 -13.942 -14.719 1.00 78.94 280 GLY A O 1
ATOM 2291 N N . THR A 1 281 ? 25.054 -14.353 -12.588 1.00 80.44 281 THR A N 1
ATOM 2292 C CA . THR A 1 281 ? 23.753 -14.954 -12.245 1.00 80.44 281 THR A CA 1
ATOM 2293 C C . THR A 1 281 ? 23.137 -14.274 -11.028 1.00 80.44 281 THR A C 1
ATOM 2295 O O . THR A 1 281 ? 23.783 -14.126 -9.992 1.00 80.44 281 THR A O 1
ATOM 2298 N N . ALA A 1 282 ? 21.865 -13.888 -11.135 1.00 81.62 282 ALA A N 1
ATOM 2299 C CA . ALA A 1 282 ? 21.065 -13.423 -10.006 1.00 81.62 282 ALA A CA 1
ATOM 2300 C C . ALA A 1 282 ? 20.136 -14.556 -9.551 1.00 81.62 282 ALA A C 1
ATOM 2302 O O . ALA A 1 282 ? 19.337 -15.066 -10.335 1.00 81.62 282 ALA A O 1
ATOM 2303 N N . ARG A 1 283 ? 20.245 -14.970 -8.283 1.00 83.31 283 ARG A N 1
ATOM 2304 C CA . ARG A 1 283 ? 19.424 -16.041 -7.697 1.00 83.31 283 ARG A CA 1
ATOM 2305 C C . ARG A 1 283 ? 18.507 -15.476 -6.620 1.00 83.31 283 ARG A C 1
ATOM 2307 O O . ARG A 1 283 ? 18.960 -14.774 -5.717 1.00 83.31 283 ARG A O 1
ATOM 2314 N N . PHE A 1 284 ? 17.232 -15.845 -6.677 1.00 84.62 284 PHE A N 1
ATOM 2315 C CA . PHE A 1 284 ? 16.22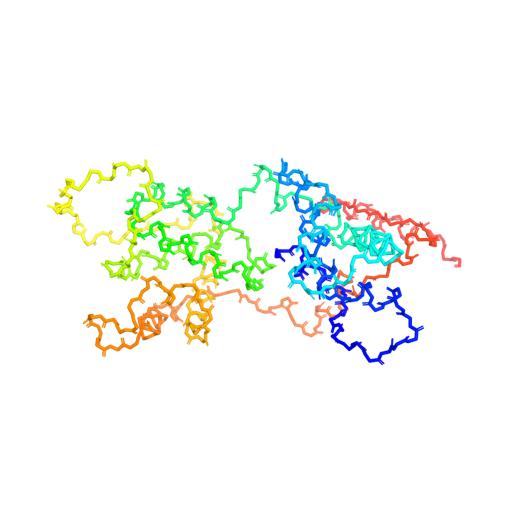0 -15.456 -5.699 1.00 84.62 284 PHE A CA 1
ATOM 2316 C C . PHE A 1 284 ? 15.739 -16.699 -4.954 1.00 84.62 284 PHE A C 1
ATOM 2318 O O . PHE A 1 284 ? 15.417 -17.712 -5.567 1.00 84.62 284 PHE A O 1
ATOM 2325 N N . MET A 1 285 ? 15.736 -16.647 -3.623 1.00 80.19 285 MET A N 1
ATOM 2326 C CA . MET A 1 285 ? 15.349 -17.776 -2.779 1.00 80.19 285 MET A CA 1
ATOM 2327 C C . MET A 1 285 ? 14.380 -17.319 -1.700 1.00 80.19 285 MET A C 1
ATOM 2329 O O . MET A 1 285 ? 14.635 -16.337 -1.003 1.00 80.19 285 MET A O 1
ATOM 2333 N N . LEU A 1 286 ? 13.301 -18.080 -1.527 1.00 74.81 286 LEU A N 1
ATOM 2334 C CA . LEU A 1 286 ? 12.334 -17.871 -0.458 1.00 74.81 286 LEU A CA 1
ATOM 2335 C C . LEU A 1 286 ? 12.786 -18.647 0.793 1.00 74.81 286 LEU A C 1
ATOM 2337 O O . LEU A 1 286 ? 12.991 -19.862 0.760 1.00 74.81 286 LEU A O 1
ATOM 2341 N N . GLY A 1 287 ? 12.966 -17.926 1.903 1.00 67.00 287 GLY A N 1
ATOM 2342 C CA . GLY A 1 287 ? 13.336 -18.470 3.213 1.00 67.00 287 GLY A CA 1
ATOM 2343 C C . GLY A 1 287 ? 14.814 -18.311 3.598 1.00 67.00 287 GLY A C 1
ATOM 2344 O O . GLY A 1 287 ? 15.701 -18.102 2.772 1.00 67.00 287 GLY A O 1
ATOM 2345 N N . ASN A 1 288 ? 15.106 -18.483 4.892 1.00 63.94 288 ASN A N 1
ATOM 2346 C CA . ASN A 1 288 ? 16.450 -18.321 5.476 1.00 63.94 288 ASN A CA 1
ATOM 2347 C C . ASN A 1 288 ? 17.486 -19.376 5.034 1.00 63.94 288 ASN A C 1
ATOM 2349 O O . ASN A 1 288 ? 18.609 -19.408 5.544 1.00 63.94 288 ASN A O 1
ATOM 2353 N N . LYS A 1 289 ? 17.159 -20.208 4.034 1.00 58.38 289 LYS A N 1
ATOM 2354 C CA . LYS A 1 289 ? 18.095 -21.142 3.390 1.00 58.38 289 LYS A CA 1
ATOM 2355 C C . LYS A 1 289 ? 19.284 -20.426 2.731 1.00 58.38 289 LYS A C 1
ATOM 2357 O O . LYS A 1 289 ? 20.293 -21.078 2.485 1.00 58.38 289 LYS A O 1
ATOM 2362 N N . ARG A 1 290 ? 19.226 -19.094 2.559 1.00 56.19 290 ARG A N 1
ATOM 2363 C CA . ARG A 1 290 ? 20.354 -18.227 2.160 1.00 56.19 290 ARG A CA 1
ATOM 2364 C C . ARG A 1 290 ? 21.629 -18.478 2.981 1.00 56.19 290 ARG A C 1
ATOM 2366 O O . ARG A 1 290 ? 22.710 -18.476 2.408 1.00 56.19 290 ARG A O 1
ATOM 2373 N N . ARG A 1 291 ? 21.509 -18.802 4.281 1.00 55.28 291 ARG A N 1
ATOM 2374 C CA . ARG A 1 291 ? 22.662 -19.128 5.150 1.00 55.28 291 ARG A CA 1
ATOM 2375 C C . ARG A 1 291 ? 23.466 -20.354 4.697 1.00 55.28 291 ARG A C 1
ATOM 2377 O O . ARG A 1 291 ? 24.633 -20.472 5.060 1.00 55.28 291 ARG A O 1
ATOM 2384 N N . ARG A 1 292 ? 22.872 -21.269 3.919 1.00 54.09 292 ARG A N 1
ATOM 2385 C CA . ARG A 1 292 ? 23.586 -22.445 3.388 1.00 54.09 292 ARG A CA 1
ATOM 2386 C C . ARG A 1 292 ? 24.574 -22.068 2.281 1.00 54.09 292 ARG A C 1
ATOM 2388 O O . ARG A 1 292 ? 25.625 -22.685 2.198 1.00 54.09 292 ARG A O 1
ATOM 2395 N N . PHE A 1 293 ? 24.259 -21.031 1.506 1.00 54.88 293 PHE A N 1
ATOM 2396 C CA . PHE A 1 293 ? 25.019 -20.606 0.328 1.00 54.88 293 PHE A CA 1
ATOM 2397 C C . PHE A 1 293 ? 26.062 -19.522 0.619 1.00 54.88 293 PHE A C 1
ATOM 2399 O O . PHE A 1 293 ? 26.939 -19.293 -0.200 1.00 54.88 293 PHE A O 1
ATOM 2406 N N . THR A 1 294 ? 26.035 -18.883 1.794 1.00 56.50 294 THR A N 1
ATOM 2407 C CA . THR A 1 294 ? 27.131 -17.992 2.231 1.00 56.50 294 THR A CA 1
ATOM 2408 C C . THR A 1 294 ? 28.490 -18.700 2.212 1.00 56.50 294 THR A C 1
ATOM 2410 O O . THR A 1 294 ? 29.486 -18.076 1.885 1.00 56.50 294 THR A O 1
ATOM 2413 N N . LYS A 1 295 ? 28.512 -20.022 2.438 1.00 54.09 295 LYS A N 1
ATOM 2414 C CA . LYS A 1 295 ? 29.724 -20.845 2.314 1.00 54.09 295 LYS A CA 1
ATOM 2415 C C . LYS A 1 295 ? 30.260 -20.957 0.879 1.00 54.09 295 LYS A C 1
ATOM 2417 O O . LYS A 1 295 ? 31.437 -21.242 0.721 1.00 54.09 295 LYS A O 1
ATOM 2422 N N . GLU A 1 296 ? 29.428 -20.754 -0.147 1.00 55.25 296 GLU A N 1
ATOM 2423 C CA . GLU A 1 296 ? 29.867 -20.791 -1.552 1.00 55.25 296 GLU A CA 1
ATOM 2424 C C . GLU A 1 296 ? 30.618 -19.508 -1.940 1.00 55.25 296 GLU A C 1
ATOM 2426 O O . GLU A 1 296 ? 31.625 -19.584 -2.640 1.00 55.25 296 GLU A O 1
ATOM 2431 N N . LEU A 1 297 ? 30.183 -18.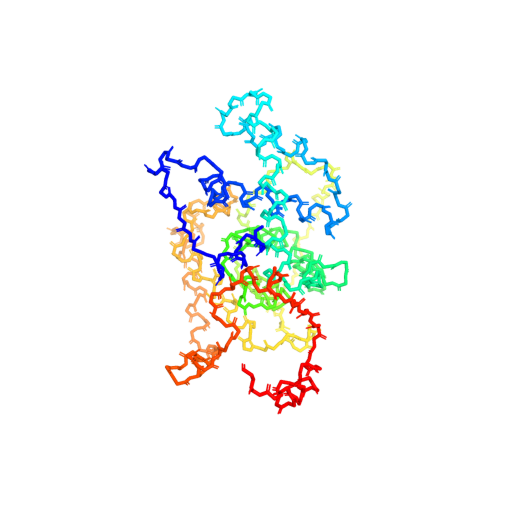351 -1.422 1.00 55.59 297 LEU A N 1
ATOM 2432 C CA . LEU A 1 297 ? 30.854 -17.054 -1.608 1.00 55.59 297 LEU A CA 1
ATOM 2433 C C . LEU A 1 297 ? 32.255 -17.026 -0.980 1.00 55.59 297 LEU A C 1
ATOM 2435 O O . LEU A 1 297 ? 33.167 -16.449 -1.558 1.00 55.59 297 LEU A O 1
ATOM 2439 N N . ASP A 1 298 ? 32.434 -17.695 0.159 1.00 52.41 298 ASP A N 1
ATOM 2440 C CA . ASP A 1 298 ? 33.744 -17.820 0.815 1.00 52.41 298 ASP A CA 1
ATOM 2441 C C . ASP A 1 298 ? 34.657 -18.861 0.131 1.00 52.41 298 ASP A C 1
ATOM 2443 O O . ASP A 1 298 ? 35.843 -18.948 0.443 1.00 52.41 298 ASP A O 1
ATOM 2447 N N . SER A 1 299 ? 34.113 -19.671 -0.786 1.00 51.09 299 SER A N 1
ATOM 2448 C CA . SER A 1 299 ? 34.833 -20.760 -1.468 1.00 51.09 299 SER A CA 1
ATOM 2449 C C . SER A 1 299 ? 35.249 -20.443 -2.907 1.00 51.09 299 SER A C 1
ATOM 2451 O O . SER A 1 299 ? 36.002 -21.212 -3.505 1.00 51.09 299 SER A O 1
ATOM 2453 N N . SER A 1 300 ? 34.790 -19.325 -3.476 1.00 44.22 300 SER A N 1
ATOM 2454 C CA . SER A 1 300 ? 35.332 -18.827 -4.740 1.00 44.22 300 SER A CA 1
ATOM 2455 C C . SER A 1 300 ? 36.701 -18.192 -4.479 1.00 44.22 300 SER A C 1
ATOM 2457 O O . SER A 1 300 ? 36.765 -17.255 -3.679 1.00 44.22 300 SER A O 1
ATOM 2459 N N . PRO A 1 301 ? 37.795 -18.657 -5.114 1.00 42.25 301 PRO A N 1
ATOM 2460 C CA . PRO A 1 301 ? 39.078 -17.984 -4.988 1.00 42.25 301 PRO A CA 1
ATOM 2461 C C . PRO A 1 301 ? 38.922 -16.562 -5.523 1.00 42.25 301 PRO A C 1
ATOM 2463 O O . PRO A 1 301 ? 38.388 -16.360 -6.612 1.00 42.25 301 PRO A O 1
ATOM 2466 N N . SER A 1 302 ? 39.353 -15.586 -4.729 1.00 40.41 302 SER A N 1
ATOM 2467 C CA . SER A 1 302 ? 39.455 -14.189 -5.135 1.00 40.41 302 SER A CA 1
ATOM 2468 C C . SER A 1 302 ? 40.345 -14.091 -6.375 1.00 40.41 302 SER A C 1
ATOM 2470 O O . SER A 1 302 ? 41.566 -14.217 -6.262 1.00 40.41 302 SER A O 1
ATOM 2472 N N . SER A 1 303 ? 39.722 -13.924 -7.539 1.00 34.41 303 SER A N 1
ATOM 2473 C CA . SER A 1 303 ? 40.363 -13.583 -8.811 1.00 34.41 303 SER A CA 1
ATOM 2474 C C . SER A 1 303 ? 40.221 -12.096 -9.079 1.00 34.41 303 SER A C 1
ATOM 2476 O O . SER A 1 303 ? 39.053 -11.641 -9.044 1.00 34.41 303 SER A O 1
#

pLDDT: mean 80.14, std 16.77, range [27.25, 95.81]

Secondary structure (DSSP, 8-state):
-HHHHHHTTTS-----TT-TT-HHHHHHH-HHHHHHHHHHHHHHHTT----HHHHHHHHHHHTT----HHHHHHHHHHHHHHHHHHHHHTTT--GGGSTTS--HHHHHHHHHHHTT--HHHHHHHHHHHHHHHTSTHHHHS-HHHHHHHHHHHHHHS--TT----GGG--S------------S------GGGGT--HHHHHHHHHHHHHHHHHHGGG-THHHHS-SEETTTTEETHHHHHHHHHHTTT------GGGSTTTGGG-GGGSPP-TTHHHHS-----SSTTHHHHHHHHTTS---

Organism: Candida tenuis (strain ATCC 10573 / BCRC 21748 / CBS 615 / JCM 9827 / NBRC 10315 / NRRL Y-1498 / VKM Y-70) (NCBI:txid590646)

Radius of gyration: 23.39 Å; chains: 1; bounding box: 77×42×60 Å

Foldseek 3Di:
DQLLVLLCLQDPQDPPPPPPPDPLVCLLNDSLLLVLLVVQVVCVQQVVHDDSLVSLVVSCVVVVHDPDVVVSVSSVVSSVVSNVSSCVSCLVDSVLPHPNQDALLVLLLVVCVVLVHDPQLSVQLNLLVVQCVVDCLVVVARSNLLSLLSSLLSLLFDRVQFADDPPPDPDPPPPDDPPDDDPDCSPPDDCVVRVHDQQRNLQSNLVSLVCLLPPVVVGPSPVGGDQADPVVRHGPSVRSVVVNVVSPPGHHDDCPCVDPVNVVVPPPSHNDDPCCVVVDNDHRDDDPCVVVCVVVVVVPPDD

InterPro domains:
  IPR036915 Cyclin-like superfamily [SSF47954] (1-95)
  IPR036915 Cyclin-like superfamily [SSF47954] (107-216)
  IPR043198 Cyclin/Cyclin-like subunit Ssn8 [PTHR10026] (1-169)